Protein AF-A0A945IBJ9-F1 (afdb_monomer)

Nearest PDB structures (foldseek):
  6yju-assembly1_AAA  TM=5.532E-01  e=2.044E+00  Homo sapiens
  6yjq-assembly1_AAA  TM=5.505E-01  e=3.116E+00  Homo sapiens
  6yju-assembly2_BBB  TM=5.502E-01  e=3.116E+00  Homo sapiens
  6yjt-assembly1_AAA  TM=5.518E-01  e=3.116E+00  Homo sapiens
  6yjt-assembly2_BBB  TM=5.541E-01  e=3.514E+00  Homo sapiens

Secondary structure (DSSP, 8-state):
-EEEEEETTEEEEEEEEEESS-SS-EEEE-TTS-EEEEEETTS-HHHHHHHHHHTHHHHHHHHHHHHHHHHHTTS---HHHHHHHHHHHHHHHHHHHHHHHHHH----S-EEEE--SS-SEEE-TT--EEEEGGGGGS-HHHHHHHHHHHHHTTT-SS--HHHHHHHHHH-TTHHHHHHHHTTSTT-S--

pLDDT: mean 85.2, std 13.72, range [40.72, 98.38]

Foldseek 3Di:
DWDWDAAPNDIEIEAEDEDCPDPDWDWDQALQRHIYIYDYPPDDVVVSVVVCVVCVVVSSVVSVVSVVVLVVVLDQDDPVVCVVQQVVLVVLLVVLCVVCCVVVVFDADEEGEDQDQADQWAADPNRYIYGYSCCSNHDPVLSSLNSQLSRLCSVPVDPDPVSVVSSCVVPVPSVVSQVVVVVRPRYPGD

Radius of gyration: 18.76 Å; Cα contacts (8 Å, |Δi|>4): 261; chains: 1; bounding box: 52×37×43 Å

Sequence (190 aa):
MTITINVAGQTISCVFRKSKRAKRVSVRVYPDTSVIITVPQRIPYFFAQDFFYTNIQWIEKKVQEYTTSRISLNSSGTKEEYLQYKEVVRNIILEKIARYNVFYCFSYNRLSIRNQKTRWGSCSSDKNLNFNYQLYFLPERMIDYVVVHELCHLAELNHSPRFWQLVGQTIPTYKNIEKEMRHISVARTV

Structure (mmCIF, N/CA/C/O backbone):
data_AF-A0A945IBJ9-F1
#
_entry.id   AF-A0A945IBJ9-F1
#
loop_
_atom_site.group_PDB
_atom_site.id
_atom_site.type_symbol
_atom_site.label_atom_id
_atom_site.label_alt_id
_atom_site.label_comp_id
_atom_site.label_asym_id
_atom_site.label_entity_id
_atom_site.label_seq_id
_atom_site.pdbx_PDB_ins_code
_atom_site.Cartn_x
_atom_site.Cartn_y
_atom_site.Cartn_z
_atom_site.occupancy
_atom_site.B_iso_or_equiv
_atom_site.auth_seq_id
_atom_site.auth_comp_id
_atom_site.auth_asym_id
_atom_site.auth_atom_id
_atom_site.pdbx_PDB_model_num
ATOM 1 N N . MET A 1 1 ? -23.705 -11.394 5.401 1.00 81.25 1 MET A N 1
ATOM 2 C CA . MET A 1 1 ? -24.679 -10.284 5.426 1.00 81.25 1 MET A CA 1
ATOM 3 C C . MET A 1 1 ? -23.903 -8.990 5.292 1.00 81.25 1 MET A C 1
ATOM 5 O O . MET A 1 1 ? -22.838 -8.900 5.892 1.00 81.25 1 MET A O 1
ATOM 9 N N . THR A 1 2 ? -24.403 -8.033 4.518 1.00 85.38 2 THR A N 1
ATOM 10 C CA . THR A 1 2 ? -23.7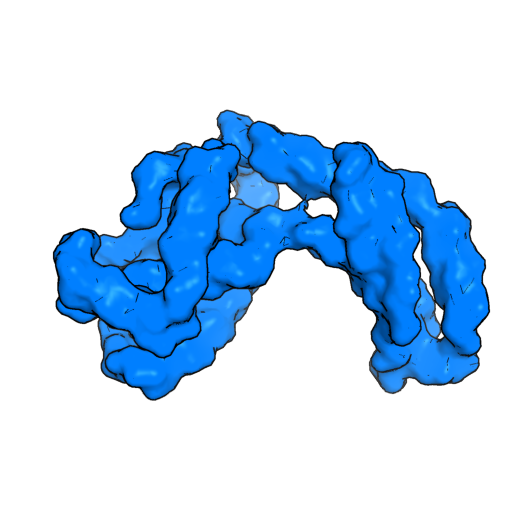48 -6.737 4.304 1.00 85.38 2 THR A CA 1
ATOM 11 C C . THR A 1 2 ? -24.785 -5.638 4.483 1.00 85.38 2 THR A C 1
ATOM 13 O O . THR A 1 2 ? -25.916 -5.803 4.037 1.00 85.38 2 THR A O 1
ATOM 16 N N . ILE A 1 3 ? -24.410 -4.556 5.157 1.00 84.81 3 ILE A N 1
ATOM 17 C CA . ILE A 1 3 ? -25.214 -3.340 5.321 1.00 84.81 3 ILE A CA 1
ATOM 18 C C . ILE A 1 3 ? -24.406 -2.187 4.744 1.00 84.81 3 ILE A C 1
ATOM 20 O O . ILE A 1 3 ? -23.189 -2.172 4.890 1.00 84.81 3 ILE A O 1
ATOM 24 N N . THR A 1 4 ? -25.052 -1.229 4.096 1.00 84.81 4 THR A N 1
ATOM 25 C CA . THR A 1 4 ? -24.394 -0.008 3.626 1.00 84.81 4 THR A CA 1
ATOM 26 C C . THR A 1 4 ? -24.816 1.178 4.474 1.00 84.81 4 THR A C 1
ATOM 28 O O . THR A 1 4 ? -26.005 1.342 4.742 1.00 84.81 4 THR A O 1
ATOM 31 N N . ILE A 1 5 ? -23.856 2.015 4.859 1.00 84.44 5 ILE A N 1
ATOM 32 C CA . ILE A 1 5 ? -24.104 3.292 5.539 1.00 84.44 5 ILE A CA 1
ATOM 33 C C . ILE A 1 5 ? -23.526 4.440 4.716 1.00 84.44 5 ILE A C 1
ATOM 35 O O . ILE A 1 5 ? -22.537 4.257 4.005 1.00 84.44 5 ILE A O 1
ATOM 39 N N . ASN A 1 6 ? -24.147 5.615 4.797 1.00 81.00 6 ASN A N 1
ATOM 40 C CA . ASN A 1 6 ? -23.629 6.826 4.171 1.00 81.00 6 ASN A CA 1
ATOM 41 C C . ASN A 1 6 ? -22.937 7.669 5.239 1.00 81.00 6 ASN A C 1
ATOM 43 O O . ASN A 1 6 ? -23.585 8.113 6.181 1.00 81.00 6 ASN A O 1
ATOM 47 N N . VAL A 1 7 ? -21.632 7.876 5.087 1.00 77.62 7 VAL A N 1
ATOM 48 C CA . VAL A 1 7 ? -20.844 8.711 5.996 1.00 77.62 7 VAL A CA 1
ATOM 49 C C . VAL A 1 7 ? -20.101 9.742 5.163 1.00 77.62 7 VAL A C 1
ATOM 51 O O . VAL A 1 7 ? -19.341 9.382 4.266 1.00 77.62 7 VAL A O 1
ATOM 54 N N . ALA A 1 8 ? -20.333 11.027 5.444 1.00 66.06 8 ALA A N 1
ATOM 55 C CA . ALA A 1 8 ? -19.703 12.150 4.741 1.00 66.06 8 ALA A CA 1
ATOM 56 C C . ALA A 1 8 ? -19.839 12.097 3.198 1.00 66.06 8 ALA A C 1
ATOM 58 O O . ALA A 1 8 ? -18.930 12.497 2.475 1.00 66.06 8 ALA A O 1
ATOM 59 N N . GLY A 1 9 ? -20.964 11.584 2.683 1.00 66.50 9 GLY A N 1
ATOM 60 C CA . GLY A 1 9 ? -21.218 11.462 1.243 1.00 66.50 9 GLY A CA 1
ATOM 61 C C . GLY A 1 9 ? -20.588 10.228 0.586 1.00 66.50 9 GLY A C 1
ATOM 62 O O . GLY A 1 9 ? -20.783 10.013 -0.609 1.00 66.50 9 GLY A O 1
ATOM 63 N N . GLN A 1 10 ? -19.873 9.391 1.345 1.00 69.31 10 GLN A N 1
ATOM 64 C CA . GLN A 1 10 ? -19.327 8.120 0.879 1.00 69.31 10 GLN A CA 1
ATOM 65 C C . GLN A 1 10 ? -20.206 6.954 1.346 1.00 69.31 10 GLN A C 1
ATOM 67 O O . GLN A 1 10 ? -20.532 6.824 2.526 1.00 69.31 10 GLN A O 1
ATOM 72 N N . THR A 1 11 ? -20.565 6.067 0.415 1.00 77.31 11 THR A N 1
ATOM 73 C CA . THR A 1 11 ? -21.268 4.821 0.751 1.00 77.31 11 THR A CA 1
ATOM 74 C C . THR A 1 11 ? -20.257 3.779 1.210 1.00 77.31 11 THR A C 1
ATOM 76 O O . THR A 1 11 ? -19.391 3.361 0.441 1.00 77.31 11 THR A O 1
ATOM 79 N N . ILE A 1 12 ? -20.366 3.353 2.463 1.00 80.81 12 ILE A N 1
ATOM 80 C CA . ILE A 1 12 ? -19.468 2.383 3.082 1.00 80.81 12 ILE A CA 1
ATOM 81 C C . ILE A 1 12 ? -20.186 1.064 3.282 1.00 80.81 12 ILE A C 1
ATOM 83 O O . ILE A 1 12 ? -21.284 1.002 3.830 1.00 80.81 12 ILE A O 1
ATOM 87 N N . SER A 1 13 ? -19.525 -0.004 2.843 1.00 80.06 13 SER A N 1
ATOM 88 C CA . SER A 1 13 ? -20.008 -1.370 3.000 1.00 80.06 13 SER A CA 1
ATOM 89 C C . SER A 1 13 ? -19.533 -1.957 4.330 1.00 80.06 13 SER A C 1
ATOM 91 O O . SER A 1 13 ? -18.337 -2.114 4.573 1.00 80.06 13 SER A O 1
ATOM 93 N N . CYS A 1 14 ? -20.487 -2.312 5.181 1.00 86.19 14 CYS A N 1
ATOM 94 C CA . CYS A 1 14 ? -20.288 -2.971 6.463 1.00 86.19 14 CYS A CA 1
ATOM 95 C C . CYS A 1 14 ? -20.570 -4.472 6.330 1.00 86.19 14 CYS A C 1
ATOM 97 O O . CYS A 1 14 ? -21.712 -4.890 6.126 1.00 86.19 14 CYS A O 1
ATOM 99 N N . VAL A 1 15 ? -19.537 -5.305 6.451 1.00 87.62 15 VAL A N 1
ATOM 100 C CA . VAL A 1 15 ? -19.624 -6.756 6.230 1.00 87.62 15 VAL A CA 1
ATOM 101 C C . VAL A 1 15 ? -19.735 -7.502 7.556 1.00 87.62 15 VAL A C 1
ATOM 103 O O . VAL A 1 15 ? -18.858 -7.419 8.414 1.00 87.62 15 VAL A O 1
ATOM 106 N N . PHE A 1 16 ? -20.781 -8.314 7.702 1.00 90.44 16 PHE A N 1
ATOM 107 C CA . PHE A 1 16 ? -20.997 -9.180 8.858 1.00 90.44 16 PHE A CA 1
ATOM 108 C C . PHE A 1 16 ? -20.501 -10.596 8.567 1.00 90.44 16 PHE A C 1
ATOM 110 O O . PHE A 1 16 ? -21.097 -11.343 7.776 1.00 90.44 16 PHE A O 1
ATOM 117 N N . ARG A 1 17 ? -19.438 -10.998 9.265 1.00 91.06 17 ARG A N 1
ATOM 118 C CA . ARG A 1 17 ? -18.785 -12.300 9.112 1.00 91.06 17 ARG A CA 1
ATOM 119 C C . ARG A 1 17 ? -18.971 -13.165 10.353 1.00 91.06 17 ARG A C 1
ATOM 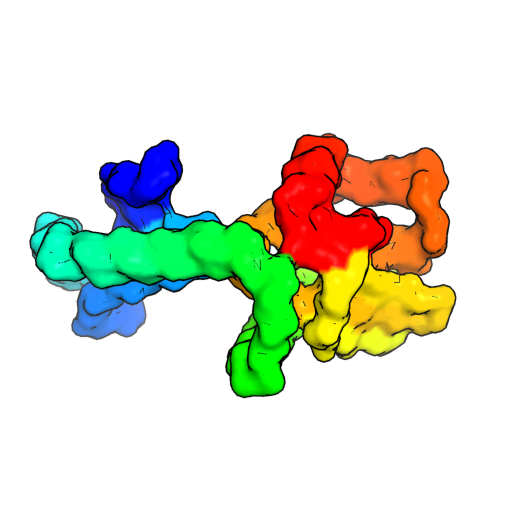121 O O . ARG A 1 17 ? -18.628 -12.764 11.462 1.00 91.06 17 ARG A O 1
ATOM 128 N N . LYS A 1 18 ? -19.428 -14.403 10.156 1.00 89.50 18 LYS A N 1
ATOM 129 C CA . LYS A 1 18 ? -19.488 -15.416 11.217 1.00 89.50 18 LYS A CA 1
ATOM 130 C C . LYS A 1 18 ? -18.100 -15.971 11.535 1.00 89.50 18 LYS A C 1
ATOM 132 O O . LYS A 1 18 ? -17.313 -16.249 10.631 1.00 89.50 18 LYS A O 1
ATOM 137 N N . SER A 1 19 ? -17.814 -16.188 12.815 1.00 88.38 19 SER A N 1
ATOM 138 C CA . SER A 1 19 ? -16.552 -16.768 13.282 1.00 88.38 19 SER A CA 1
ATOM 139 C C . SER A 1 19 ? -16.781 -17.839 14.344 1.00 88.38 19 SER A C 1
ATOM 141 O O . SER A 1 19 ? -17.541 -17.645 15.292 1.00 88.38 19 SER A O 1
ATOM 143 N N . LYS A 1 20 ? -16.081 -18.972 14.196 1.00 85.31 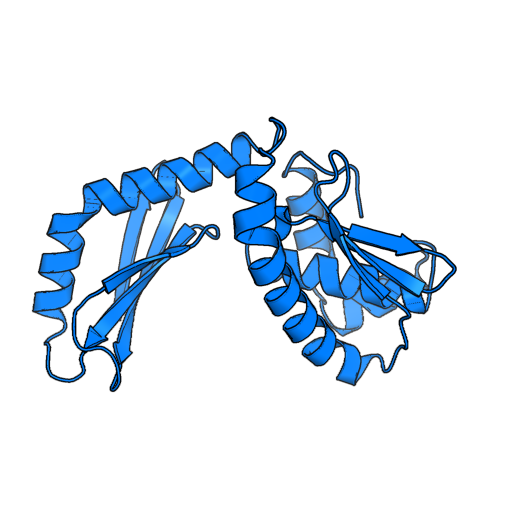20 LYS A N 1
ATOM 144 C CA . LYS A 1 20 ? -16.042 -20.061 15.189 1.00 85.31 20 LYS A CA 1
ATOM 145 C C . LYS A 1 20 ? -15.163 -19.722 16.402 1.00 85.31 20 LYS A C 1
ATOM 147 O O . LYS A 1 20 ? -15.345 -20.303 17.462 1.00 85.31 20 LYS A O 1
ATOM 152 N N . ARG A 1 21 ? -14.216 -18.786 16.248 1.00 84.12 21 ARG A N 1
ATOM 153 C CA . ARG A 1 21 ? -13.259 -18.386 17.300 1.00 84.12 21 ARG A CA 1
ATOM 154 C C . ARG A 1 21 ? -13.727 -17.179 18.115 1.00 84.12 21 ARG A C 1
ATOM 156 O O . ARG A 1 21 ? -13.242 -16.961 19.221 1.00 84.12 21 ARG A O 1
ATOM 163 N N . ALA A 1 22 ? -14.635 -16.369 17.571 1.00 82.88 22 ALA A N 1
ATOM 164 C CA . ALA A 1 22 ? -15.108 -15.169 18.249 1.00 82.88 22 ALA A CA 1
ATOM 165 C C . ALA A 1 22 ? -16.023 -15.534 19.423 1.00 82.88 22 ALA A C 1
ATOM 167 O O . ALA A 1 22 ? -16.998 -16.260 19.251 1.00 82.88 22 ALA A O 1
ATOM 168 N N . LYS A 1 23 ? -15.717 -14.995 20.607 1.00 86.75 23 LYS A N 1
ATOM 169 C CA . LYS A 1 23 ? -16.533 -15.160 21.822 1.00 86.75 23 LYS A CA 1
ATOM 170 C C . LYS A 1 23 ? -17.506 -13.998 22.066 1.00 86.75 23 LYS A C 1
ATOM 172 O O . LYS A 1 23 ? -18.388 -14.117 22.900 1.00 86.75 23 LYS A O 1
ATOM 177 N N . ARG A 1 24 ? -17.338 -12.883 21.350 1.00 88.50 24 ARG A N 1
ATOM 178 C CA . ARG A 1 24 ? -18.145 -11.658 21.452 1.00 88.50 24 ARG A CA 1
ATOM 179 C C . ARG A 1 24 ? -18.336 -11.042 20.066 1.00 88.50 24 ARG A C 1
ATOM 181 O O . ARG A 1 24 ? -17.510 -11.302 19.187 1.00 88.50 24 ARG A O 1
ATOM 188 N N . VAL A 1 25 ? -19.390 -10.248 19.880 1.00 86.62 25 VAL A N 1
ATOM 189 C CA . VAL A 1 25 ? -19.534 -9.409 18.680 1.00 86.62 25 VAL A CA 1
ATOM 190 C C . VAL A 1 25 ? -18.481 -8.306 18.746 1.00 86.62 25 VAL A C 1
ATOM 192 O O . VAL A 1 25 ? -18.262 -7.719 19.805 1.00 86.62 25 VAL A O 1
ATOM 195 N N . SER A 1 26 ? -17.780 -8.060 17.644 1.00 82.00 26 SER A N 1
ATOM 196 C CA . SER A 1 26 ? -16.812 -6.968 17.557 1.00 82.00 26 SER A CA 1
ATOM 197 C C . SER A 1 26 ? -16.929 -6.248 16.227 1.00 82.00 26 SER A C 1
ATOM 199 O O . SER A 1 26 ? -17.117 -6.875 15.185 1.00 82.00 26 SER A O 1
ATOM 201 N N . VAL A 1 27 ? -16.797 -4.926 16.273 1.00 86.56 27 VAL A N 1
ATOM 202 C CA . VAL A 1 27 ? -16.743 -4.068 15.090 1.00 86.56 27 VAL A CA 1
ATOM 203 C C . VAL A 1 27 ? -15.299 -3.625 14.903 1.00 86.56 27 VAL A C 1
ATOM 205 O O . VAL A 1 27 ? -14.625 -3.245 1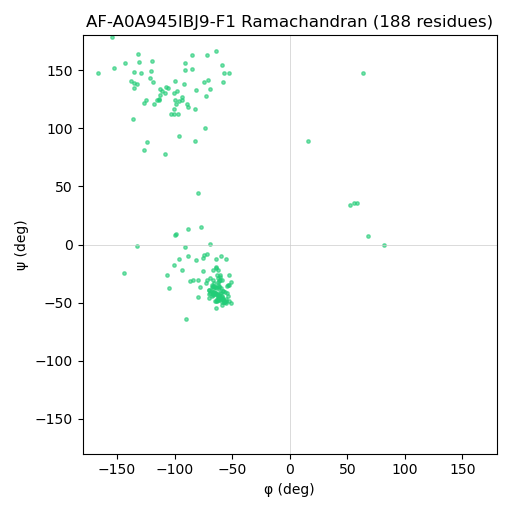5.861 1.00 86.56 27 VAL A O 1
ATOM 208 N N . ARG A 1 28 ? -14.810 -3.697 13.668 1.00 78.75 28 ARG A N 1
ATOM 209 C CA . ARG A 1 28 ? -13.524 -3.137 13.258 1.00 78.75 28 ARG A CA 1
ATOM 210 C C . ARG A 1 28 ? -13.758 -2.206 12.087 1.00 78.75 28 ARG A C 1
ATOM 212 O O . ARG A 1 28 ? -14.320 -2.630 11.082 1.00 78.75 28 ARG A O 1
ATOM 219 N N . VAL A 1 29 ? -13.320 -0.966 12.239 1.00 78.50 29 VAL A N 1
ATOM 220 C CA . VAL A 1 29 ? -13.236 0.002 11.149 1.00 78.50 29 VAL A CA 1
ATOM 221 C C . VAL A 1 29 ? -11.791 -0.001 10.684 1.00 78.50 29 VAL A C 1
ATOM 223 O O . VAL A 1 29 ? -10.884 0.218 11.489 1.00 78.50 29 VAL A O 1
ATOM 226 N N . TYR A 1 30 ? -11.580 -0.319 9.418 1.00 66.81 30 TYR A N 1
ATOM 227 C CA . TYR A 1 30 ? -10.267 -0.306 8.802 1.00 66.81 30 TYR A CA 1
ATOM 228 C C . TYR A 1 30 ? -9.985 1.071 8.183 1.00 66.81 30 TYR A C 1
ATOM 230 O O . TYR A 1 30 ? -10.915 1.801 7.828 1.00 66.81 30 TYR A O 1
ATOM 238 N N . PRO A 1 31 ? -8.704 1.437 8.019 1.00 60.06 31 PRO A N 1
ATOM 239 C CA . PRO A 1 31 ? -8.314 2.696 7.383 1.00 60.06 31 PRO A CA 1
ATOM 240 C C . PRO A 1 31 ? -8.751 2.829 5.922 1.00 60.06 31 PRO A C 1
ATOM 242 O O . PRO A 1 31 ? -8.885 3.936 5.392 1.00 60.06 31 PRO A O 1
ATOM 245 N N . ASP A 1 32 ? -9.007 1.700 5.257 1.00 60.28 32 ASP A N 1
ATOM 246 C CA . ASP A 1 32 ? -9.587 1.666 3.920 1.00 60.28 32 ASP A CA 1
ATOM 247 C C . ASP A 1 32 ? 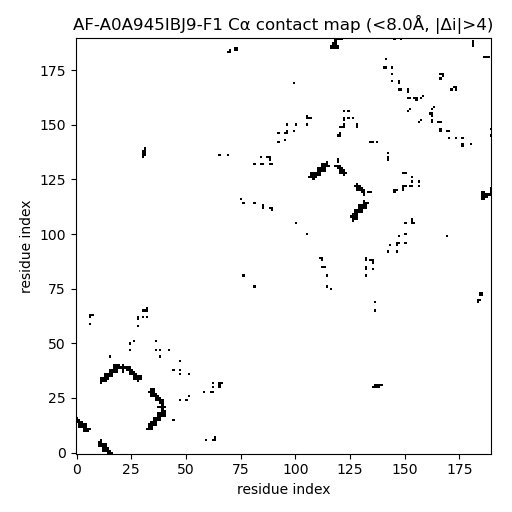-11.073 2.118 3.898 1.00 60.28 32 ASP A C 1
ATOM 249 O O . ASP A 1 32 ? -11.647 2.207 2.817 1.00 60.28 32 ASP A O 1
ATOM 253 N N . THR A 1 33 ? -11.616 2.484 5.071 1.00 70.00 33 THR A N 1
ATOM 254 C CA . THR A 1 33 ? -13.015 2.782 5.422 1.00 70.00 33 THR A CA 1
ATOM 255 C C . THR A 1 33 ? -13.948 1.578 5.382 1.00 70.00 33 THR A C 1
ATOM 257 O O . THR A 1 33 ? -15.147 1.724 5.615 1.00 70.00 33 THR A O 1
ATOM 260 N N . SER A 1 34 ? -13.416 0.366 5.191 1.00 76.19 34 SER A N 1
ATOM 261 C CA . SER A 1 34 ? -14.204 -0.854 5.321 1.00 76.19 34 SER A CA 1
ATOM 262 C C . SER A 1 34 ? -14.548 -1.125 6.786 1.00 76.19 34 SER A C 1
ATOM 264 O O . SER A 1 34 ? -13.754 -0.907 7.706 1.00 76.19 34 SER A O 1
ATOM 266 N N . VAL A 1 35 ? -15.763 -1.613 7.022 1.00 84.50 35 VAL A N 1
ATOM 267 C CA . VAL A 1 35 ? -16.236 -1.949 8.366 1.00 84.50 35 VAL A CA 1
ATOM 268 C C . VAL A 1 35 ? -16.543 -3.436 8.405 1.00 84.50 35 VAL A C 1
ATOM 270 O O . VAL A 1 35 ? -17.379 -3.927 7.651 1.00 84.50 35 VAL A O 1
ATOM 273 N N . ILE A 1 36 ? -15.878 -4.171 9.294 1.00 86.12 36 ILE A N 1
ATOM 274 C CA . ILE A 1 36 ? -16.111 -5.603 9.486 1.00 86.12 36 ILE A CA 1
ATOM 275 C C . ILE A 1 36 ? -16.695 -5.845 10.870 1.00 86.12 36 ILE A C 1
ATOM 277 O O . ILE A 1 36 ? -16.085 -5.523 11.891 1.00 86.12 36 ILE A O 1
ATOM 281 N N . ILE A 1 37 ? -17.854 -6.496 10.897 1.00 90.25 37 ILE A N 1
ATOM 282 C CA . ILE A 1 37 ? -18.513 -6.959 12.110 1.00 90.25 37 ILE A CA 1
ATOM 283 C C . ILE A 1 37 ? -18.288 -8.463 12.227 1.00 90.25 37 ILE A C 1
ATOM 285 O O . ILE A 1 37 ? -18.784 -9.259 11.426 1.00 90.25 37 ILE A O 1
ATOM 289 N N . THR A 1 38 ? -17.515 -8.872 13.230 1.00 90.56 38 THR A N 1
ATOM 290 C CA . THR A 1 38 ? -17.285 -10.287 13.527 1.00 90.56 38 THR A CA 1
ATOM 291 C C . THR A 1 38 ? -18.354 -10.785 14.489 1.00 90.56 38 THR A C 1
ATOM 293 O O . THR A 1 38 ? -18.470 -10.293 15.608 1.00 90.56 38 THR A O 1
ATOM 296 N N . VAL A 1 39 ? -19.110 -11.796 14.066 1.00 92.00 39 VAL A N 1
ATOM 297 C CA . VAL A 1 39 ? -20.250 -12.354 14.802 1.00 92.00 39 VAL A CA 1
ATOM 298 C C . VAL A 1 39 ? -19.934 -13.794 15.232 1.00 92.00 39 VAL A C 1
ATOM 300 O O . VAL A 1 39 ? -19.595 -14.619 14.378 1.00 92.00 39 VAL A O 1
ATOM 303 N N . PRO A 1 40 ? -20.035 -14.154 16.525 1.00 92.50 40 PRO A N 1
ATOM 304 C CA . PRO A 1 40 ? -19.926 -15.546 16.964 1.00 92.50 40 PRO A CA 1
ATOM 305 C C . PRO A 1 40 ? -20.951 -16.451 16.270 1.00 92.50 40 PRO A C 1
ATOM 307 O O . PRO A 1 40 ? -22.073 -16.029 15.984 1.00 92.50 40 PRO A O 1
ATOM 310 N N . GLN A 1 41 ? -20.605 -17.720 16.028 1.00 90.88 41 GLN A N 1
ATOM 311 C CA . GLN A 1 41 ? -21.526 -18.647 15.353 1.00 90.88 41 GLN A CA 1
ATOM 312 C C . GLN A 1 41 ? -22.896 -18.749 16.034 1.00 90.88 41 GLN A C 1
ATOM 314 O O . GLN A 1 41 ? -23.911 -18.685 15.342 1.00 90.88 41 GLN A O 1
ATOM 319 N N . ARG A 1 42 ? -22.908 -18.799 17.371 1.00 89.44 42 ARG A N 1
ATOM 320 C CA . ARG A 1 42 ? -24.112 -18.949 18.202 1.00 89.44 42 ARG A CA 1
ATOM 321 C C . ARG A 1 42 ? -24.976 -17.686 18.317 1.00 89.44 42 ARG A C 1
ATOM 323 O O . ARG A 1 42 ? -26.089 -17.779 18.809 1.00 89.44 42 ARG A O 1
ATOM 330 N N . ILE A 1 43 ? -24.480 -16.522 17.888 1.00 87.94 43 ILE A N 1
ATOM 331 C CA . ILE A 1 43 ? -25.206 -15.248 18.010 1.00 87.94 43 ILE A CA 1
ATOM 332 C C . ILE A 1 43 ? -25.942 -14.941 16.703 1.00 87.94 43 ILE A C 1
ATOM 334 O O . ILE A 1 43 ? -25.278 -14.879 15.666 1.00 87.94 43 ILE A O 1
ATOM 338 N N . PRO A 1 44 ? -27.270 -14.741 16.700 1.00 90.38 44 PRO A N 1
ATOM 339 C CA . PRO A 1 44 ? -28.029 -14.383 15.501 1.00 90.38 44 PRO A CA 1
ATOM 340 C C . PRO A 1 44 ? -27.554 -13.074 14.852 1.00 90.38 44 PRO A C 1
ATOM 342 O O . PRO A 1 44 ? -27.004 -12.202 15.521 1.00 90.38 44 PRO A O 1
ATOM 345 N N . TYR A 1 45 ? -27.787 -12.915 13.544 1.00 86.88 45 TYR A N 1
ATOM 346 C CA . TYR A 1 45 ? -27.405 -11.683 12.843 1.00 86.88 45 TYR A CA 1
ATOM 347 C C . TYR A 1 45 ? -28.167 -10.454 13.350 1.00 86.88 45 TYR A C 1
ATOM 349 O O . TYR A 1 45 ? -27.531 -9.418 13.494 1.00 86.88 45 TYR A O 1
ATOM 357 N N . PHE A 1 46 ? -29.454 -10.572 13.703 1.00 85.19 46 PHE A N 1
ATOM 358 C CA . PHE A 1 46 ? -30.238 -9.434 14.210 1.00 85.19 46 PHE A CA 1
ATOM 359 C C . PHE A 1 46 ? -29.604 -8.811 15.464 1.00 85.19 46 PHE A C 1
ATOM 361 O O . PHE A 1 46 ? -29.477 -7.599 15.556 1.00 85.19 46 PHE A O 1
ATOM 368 N N . PHE A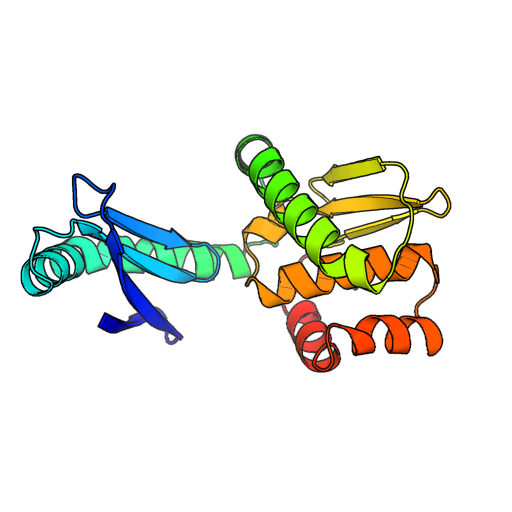 1 47 ? -29.083 -9.633 16.381 1.00 86.75 47 PHE A N 1
ATOM 369 C CA . PHE A 1 47 ? -28.404 -9.137 17.579 1.00 86.75 47 PHE A CA 1
ATOM 370 C C . PHE A 1 47 ? -27.119 -8.373 17.228 1.00 86.75 47 PHE A C 1
ATOM 372 O O . PHE A 1 47 ? -26.774 -7.370 17.848 1.00 86.75 47 PHE A O 1
ATOM 379 N N . ALA A 1 48 ? -26.396 -8.833 16.202 1.00 86.00 48 ALA A N 1
ATOM 380 C CA . ALA A 1 48 ? -25.239 -8.107 15.693 1.00 86.00 48 ALA A CA 1
ATOM 381 C C . ALA A 1 48 ? -25.634 -6.803 14.978 1.00 86.00 48 ALA A C 1
ATOM 383 O O . ALA A 1 48 ? -24.839 -5.866 14.986 1.00 86.00 48 ALA A O 1
ATOM 384 N N . GLN A 1 49 ? -26.825 -6.734 14.374 1.00 87.12 49 GLN A N 1
ATOM 385 C CA . GLN A 1 49 ? -27.362 -5.505 13.785 1.00 87.12 49 GLN A CA 1
ATOM 386 C C . GLN A 1 49 ? -27.733 -4.488 14.861 1.00 87.12 49 GLN A C 1
ATOM 388 O O . GLN A 1 49 ? -27.312 -3.345 14.745 1.00 87.12 49 GLN A O 1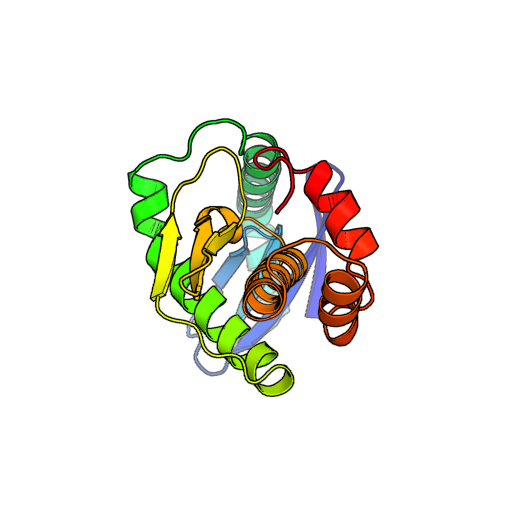
ATOM 393 N N . ASP A 1 50 ? -28.426 -4.898 15.924 1.00 86.75 50 ASP A N 1
ATOM 394 C CA . ASP A 1 50 ? -28.707 -4.021 17.069 1.00 86.75 50 ASP A CA 1
ATOM 395 C C . ASP A 1 50 ? -27.407 -3.458 17.641 1.00 86.75 50 ASP A C 1
ATOM 397 O O . ASP A 1 50 ? -27.249 -2.245 17.754 1.00 86.75 50 ASP A O 1
ATOM 401 N N . PHE A 1 51 ? -26.418 -4.329 17.879 1.00 87.56 51 PHE A N 1
ATOM 402 C CA . PHE A 1 51 ? -25.090 -3.901 18.316 1.00 87.56 51 PHE A CA 1
ATOM 403 C C . PHE A 1 51 ? -24.447 -2.902 17.342 1.00 87.56 51 PHE A C 1
ATOM 405 O O . PHE A 1 51 ? -23.824 -1.932 17.772 1.00 87.56 51 PHE A O 1
ATOM 412 N N . PHE A 1 52 ? -24.583 -3.122 16.032 1.00 87.62 52 PHE A N 1
ATOM 413 C CA . PHE A 1 52 ? -24.081 -2.208 15.008 1.00 87.62 52 PHE A CA 1
ATOM 414 C C . PHE A 1 52 ? -24.771 -0.840 15.081 1.00 87.62 52 PHE A C 1
ATOM 416 O O . PHE A 1 52 ? -24.075 0.171 15.141 1.00 87.62 52 PHE A O 1
ATOM 423 N N . TYR A 1 53 ? -26.105 -0.796 15.147 1.00 86.00 53 TYR A N 1
ATOM 424 C CA . TYR A 1 53 ? -26.865 0.453 15.218 1.00 86.00 53 TYR A CA 1
ATOM 425 C C . TYR A 1 53 ? -26.623 1.212 16.525 1.00 86.00 53 TYR A C 1
ATOM 427 O O . TYR A 1 53 ? -26.476 2.430 16.493 1.00 86.00 53 TYR A O 1
ATOM 435 N N . THR A 1 54 ? -26.466 0.522 17.660 1.00 85.50 54 THR A N 1
ATOM 436 C CA . THR A 1 54 ? -26.072 1.165 18.927 1.00 85.50 54 THR A CA 1
ATOM 437 C C . THR A 1 54 ? -24.701 1.840 18.831 1.00 85.50 54 THR A C 1
ATOM 439 O O . THR A 1 54 ? -24.465 2.860 19.470 1.00 85.50 54 THR A O 1
ATOM 442 N N . ASN A 1 55 ? -23.790 1.299 18.017 1.00 84.94 55 ASN A N 1
ATOM 443 C CA . ASN A 1 55 ? -22.434 1.825 17.853 1.00 84.94 55 ASN A CA 1
ATOM 444 C C . ASN A 1 55 ? -22.260 2.694 16.593 1.00 84.94 55 ASN A C 1
ATOM 446 O O . ASN A 1 55 ? -21.129 3.071 16.281 1.00 84.94 55 ASN A O 1
ATOM 450 N N . ILE A 1 56 ? -23.335 3.030 15.867 1.00 84.75 56 ILE A N 1
ATOM 451 C CA . ILE A 1 56 ? -23.236 3.665 14.543 1.00 84.75 56 ILE A CA 1
ATOM 452 C C . ILE A 1 56 ? -22.498 5.006 14.590 1.00 84.75 56 ILE A C 1
ATOM 454 O O . ILE A 1 56 ? -21.587 5.220 13.799 1.00 84.75 56 ILE A O 1
ATOM 458 N N . GLN A 1 57 ? -22.768 5.837 15.600 1.00 82.94 57 GLN A N 1
ATOM 459 C CA . GLN A 1 57 ? -22.101 7.131 15.775 1.00 82.94 57 GLN A CA 1
ATOM 460 C C . GLN A 1 57 ? -20.584 6.989 15.971 1.00 82.94 57 GLN A C 1
ATOM 462 O O . GLN A 1 57 ? -19.802 7.803 15.482 1.00 82.94 57 GLN A O 1
ATOM 467 N N . TRP A 1 58 ? -20.135 5.941 16.672 1.00 85.00 58 TRP A N 1
ATOM 468 C CA . TRP A 1 58 ? -18.706 5.666 16.846 1.00 85.00 58 TRP A CA 1
ATOM 469 C C . TRP A 1 58 ? -18.057 5.204 15.534 1.00 85.00 58 TRP A C 1
ATOM 471 O O . TRP A 1 58 ? -16.940 5.624 15.223 1.00 85.00 58 TRP A O 1
ATOM 481 N N . ILE A 1 59 ? -18.763 4.379 14.752 1.00 82.88 59 ILE A N 1
ATOM 482 C CA . ILE A 1 59 ? -18.313 3.910 13.433 1.00 82.88 59 ILE A CA 1
ATOM 483 C C . ILE A 1 59 ? -18.188 5.094 12.477 1.00 82.88 59 ILE A C 1
ATOM 485 O O . ILE A 1 59 ? -17.141 5.259 11.857 1.00 82.88 59 ILE A O 1
ATOM 489 N N . GLU A 1 60 ? -19.214 5.940 12.404 1.00 83.31 60 GLU A N 1
ATOM 490 C CA . GLU A 1 60 ? -19.230 7.158 11.594 1.00 83.31 60 GLU A CA 1
ATOM 491 C C . GLU A 1 60 ? -18.084 8.089 11.975 1.00 83.31 60 GLU A C 1
ATOM 493 O O . GLU A 1 60 ? -17.322 8.503 11.105 1.00 83.31 60 GLU A O 1
ATOM 498 N N . LYS A 1 61 ? -17.881 8.337 13.275 1.00 79.75 61 LYS A N 1
ATOM 499 C CA . LYS A 1 61 ? -16.767 9.156 13.762 1.00 79.75 61 LYS A CA 1
ATOM 500 C C . LYS A 1 61 ? -15.413 8.581 13.347 1.00 79.75 61 LYS A C 1
ATOM 502 O O . LYS A 1 61 ? -14.560 9.334 12.890 1.00 79.75 61 LYS A O 1
ATOM 507 N N . LYS A 1 62 ? -15.209 7.264 13.462 1.00 74.81 62 LYS A N 1
ATOM 508 C CA . LYS A 1 62 ? -13.954 6.604 13.059 1.00 74.81 62 LYS A CA 1
ATOM 509 C C . LYS A 1 62 ? -13.737 6.620 11.551 1.00 74.81 62 LYS A C 1
ATOM 511 O O . LYS A 1 62 ? -12.625 6.844 11.088 1.00 74.81 62 LYS A O 1
ATOM 516 N N . VAL A 1 63 ? -14.793 6.407 10.780 1.00 78.62 63 VAL A N 1
ATOM 517 C CA . VAL A 1 63 ? -14.773 6.529 9.322 1.00 78.62 63 VAL A CA 1
ATOM 518 C C . VAL A 1 63 ? -14.432 7.955 8.906 1.00 78.62 63 VAL A C 1
ATOM 520 O O . VAL A 1 63 ? -13.600 8.152 8.023 1.00 78.62 63 VAL A O 1
ATOM 523 N N . GLN A 1 64 ? -15.056 8.947 9.535 1.00 75.19 64 GLN A N 1
ATOM 524 C CA . GLN A 1 64 ? -14.824 10.355 9.253 1.00 75.19 64 GLN A CA 1
ATOM 525 C C . GLN A 1 64 ? -13.417 10.770 9.679 1.00 75.19 64 GLN A C 1
ATOM 527 O O . GLN A 1 64 ? -12.772 11.515 8.952 1.00 75.19 64 GLN A O 1
ATOM 532 N N . GLU A 1 65 ? -12.907 10.235 10.790 1.00 71.06 65 GLU A N 1
ATOM 533 C CA . GLU A 1 65 ? -11.514 10.369 11.220 1.00 71.06 65 GLU A CA 1
ATOM 534 C C . GLU A 1 65 ? -10.571 9.804 10.155 1.00 71.06 65 GLU A C 1
ATOM 536 O O . GLU A 1 65 ? -9.733 10.545 9.671 1.00 71.06 65 GLU A O 1
ATOM 541 N N . TYR A 1 66 ? -10.757 8.570 9.670 1.00 67.88 66 TYR A N 1
ATOM 542 C CA . TYR A 1 66 ? -9.912 8.020 8.599 1.00 67.88 66 TYR A CA 1
ATOM 543 C C . TYR A 1 66 ? -10.054 8.762 7.264 1.00 67.88 66 TYR A C 1
ATOM 545 O O . TYR A 1 66 ? -9.066 8.951 6.560 1.00 67.88 66 TYR A O 1
ATOM 553 N N . THR A 1 67 ? -11.254 9.226 6.920 1.00 65.88 67 THR A N 1
ATOM 554 C CA . THR A 1 67 ? -11.509 10.015 5.703 1.00 65.88 67 THR A CA 1
ATOM 555 C C . THR A 1 67 ? -10.836 11.387 5.790 1.00 65.88 67 THR A C 1
ATOM 557 O O . THR A 1 67 ? -10.160 11.812 4.856 1.00 65.88 67 THR A O 1
ATOM 560 N N . THR A 1 68 ? -10.940 12.053 6.939 1.00 60.78 68 THR A N 1
ATOM 561 C CA . THR A 1 68 ? -10.294 13.346 7.210 1.00 60.78 68 THR A CA 1
ATOM 562 C C . THR A 1 68 ? -8.781 13.182 7.335 1.00 60.78 68 THR A C 1
ATOM 564 O O . THR A 1 68 ? -8.033 13.987 6.792 1.00 60.78 68 THR A O 1
ATOM 567 N N . SER A 1 69 ? -8.298 12.106 7.957 1.00 56.59 69 SER A N 1
ATOM 568 C CA . SER A 1 69 ? -6.877 11.759 8.026 1.00 56.59 69 SER A CA 1
ATOM 569 C C . SER A 1 69 ? -6.303 11.418 6.656 1.00 56.59 69 SER A C 1
ATOM 571 O O . SER A 1 69 ? -5.164 11.779 6.406 1.00 56.59 69 SER A O 1
ATOM 573 N N . ARG A 1 70 ? -7.064 10.822 5.724 1.00 55.97 70 ARG A N 1
ATOM 574 C CA . ARG A 1 70 ? -6.638 10.692 4.316 1.00 55.97 70 ARG A CA 1
ATOM 575 C C . ARG A 1 70 ? -6.423 12.046 3.646 1.00 55.97 70 ARG A C 1
ATOM 577 O O . ARG A 1 70 ? -5.475 12.192 2.884 1.00 55.97 70 ARG A O 1
ATOM 584 N N . ILE A 1 71 ? -7.272 13.028 3.950 1.00 51.50 71 ILE A N 1
ATOM 585 C CA . ILE A 1 71 ? -7.115 14.418 3.488 1.00 51.50 71 ILE A CA 1
ATOM 586 C C . ILE A 1 71 ? -5.944 15.107 4.228 1.00 51.50 71 ILE A C 1
ATOM 588 O O . ILE A 1 71 ? -5.244 15.945 3.660 1.00 51.50 71 ILE A O 1
ATOM 592 N N . SER A 1 72 ? -5.680 14.711 5.477 1.00 42.78 72 SER A N 1
ATOM 593 C CA . SER A 1 72 ? -4.657 15.274 6.369 1.00 42.78 72 SER A CA 1
ATOM 594 C C . SER A 1 72 ? -3.337 14.485 6.436 1.00 42.78 72 SER A C 1
ATOM 596 O O . SER A 1 72 ? -2.467 14.849 7.229 1.00 42.78 72 SER A O 1
ATOM 598 N N . LEU A 1 73 ? -3.109 13.480 5.576 1.00 50.78 73 LEU A N 1
ATOM 599 C CA . LEU A 1 73 ? -1.787 12.847 5.380 1.00 50.78 73 LEU A CA 1
ATOM 600 C C . LEU A 1 73 ? -0.700 13.885 5.006 1.00 50.78 73 LEU A C 1
ATOM 602 O O . LEU A 1 73 ? 0.492 13.614 5.131 1.00 50.78 73 LEU A O 1
ATOM 606 N N . ASN A 1 74 ? -1.125 15.106 4.663 1.00 47.28 74 ASN A N 1
ATOM 607 C CA . ASN A 1 74 ? -0.339 16.331 4.524 1.00 47.28 74 ASN A CA 1
ATOM 608 C C . ASN A 1 74 ? 0.404 16.805 5.798 1.00 47.28 74 ASN A C 1
ATOM 610 O O . ASN A 1 74 ? 1.251 17.693 5.696 1.00 47.28 74 ASN A O 1
ATOM 614 N N . SER A 1 75 ? 0.161 16.224 6.979 1.00 45.97 75 SER A N 1
ATOM 615 C CA . SER A 1 75 ? 0.740 16.701 8.245 1.00 45.97 75 SER A CA 1
ATOM 616 C C . SER A 1 75 ? 1.505 15.592 8.967 1.00 45.97 75 SER A C 1
ATOM 618 O O . SER A 1 75 ? 0.936 14.872 9.774 1.00 45.97 75 SER A O 1
ATOM 620 N N . SER A 1 76 ? 2.796 15.455 8.636 1.00 52.94 76 SER A N 1
ATOM 621 C CA . SER A 1 76 ? 3.862 14.747 9.379 1.00 52.94 76 SER A CA 1
ATOM 622 C C . SER A 1 76 ? 3.374 13.778 10.466 1.00 52.94 76 SER A C 1
ATOM 624 O O . SER A 1 76 ? 3.239 14.165 11.624 1.00 52.94 76 SER A O 1
ATOM 626 N N . GLY A 1 77 ? 3.141 12.516 10.100 1.00 60.19 77 GLY A N 1
ATOM 627 C CA . GLY A 1 77 ? 2.725 11.508 11.071 1.00 60.19 77 GLY A CA 1
ATOM 628 C C . GLY A 1 77 ? 3.739 11.351 12.205 1.00 60.19 77 GLY A C 1
ATOM 629 O O . GLY A 1 77 ? 4.957 11.440 11.984 1.00 60.19 77 GLY A O 1
ATOM 630 N N . THR A 1 78 ? 3.232 11.185 13.425 1.00 72.56 78 THR A N 1
ATOM 631 C CA . THR A 1 78 ? 4.047 11.267 14.642 1.00 72.56 78 THR A CA 1
ATOM 632 C C . THR A 1 78 ? 4.972 10.056 14.778 1.00 72.56 78 THR A C 1
ATOM 634 O O . THR A 1 78 ? 4.807 9.016 14.129 1.00 72.56 78 THR A O 1
ATOM 637 N N . LYS A 1 79 ? 5.995 10.175 15.632 1.00 79.06 79 LYS A N 1
ATOM 638 C CA . LYS A 1 79 ? 6.914 9.061 15.909 1.00 79.06 79 LYS A CA 1
ATOM 639 C C . LYS A 1 79 ? 6.159 7.876 16.520 1.00 79.06 79 LYS A C 1
ATOM 641 O O . LYS A 1 79 ? 6.480 6.730 16.212 1.00 79.06 79 LYS A O 1
ATOM 646 N N . GLU A 1 80 ? 5.156 8.157 17.341 1.00 78.94 80 GLU A N 1
ATOM 647 C CA . GLU A 1 80 ? 4.296 7.183 18.005 1.00 78.94 80 GLU A CA 1
ATOM 648 C C . GLU A 1 80 ? 3.469 6.390 16.986 1.00 78.94 80 GLU A C 1
ATOM 650 O O . GLU A 1 80 ? 3.491 5.160 17.014 1.00 78.94 80 GLU A O 1
ATOM 655 N N . GLU A 1 81 ? 2.820 7.066 16.031 1.00 81.12 81 GLU A N 1
ATOM 656 C CA . GLU A 1 81 ? 2.066 6.406 14.957 1.00 81.12 81 GLU A CA 1
ATOM 657 C C . GLU A 1 81 ? 2.970 5.527 14.094 1.00 81.12 81 GLU A C 1
ATOM 659 O O . GLU A 1 81 ? 2.640 4.376 13.796 1.00 81.12 81 GLU A O 1
ATOM 664 N N . TYR A 1 82 ? 4.141 6.043 13.715 1.00 85.69 82 TYR A N 1
ATOM 665 C CA . TYR A 1 82 ? 5.113 5.255 12.970 1.00 85.69 82 TYR A CA 1
ATOM 666 C C . TYR A 1 82 ? 5.486 3.979 13.735 1.00 85.69 82 TYR A C 1
ATOM 668 O O . TYR A 1 82 ? 5.418 2.893 13.163 1.00 85.69 82 TYR A O 1
ATOM 676 N N . LEU A 1 83 ? 5.831 4.072 15.024 1.00 86.25 83 LEU A N 1
ATOM 677 C CA . LEU A 1 83 ? 6.177 2.899 15.836 1.00 86.25 83 LEU A CA 1
ATOM 678 C C . LEU A 1 83 ? 5.008 1.915 15.982 1.00 86.25 83 LEU A C 1
ATOM 680 O O . LEU A 1 83 ? 5.238 0.707 15.966 1.00 86.25 83 LEU A O 1
ATOM 684 N N . GLN A 1 84 ? 3.774 2.413 16.063 1.00 86.56 84 GLN A N 1
ATOM 685 C CA . GLN A 1 84 ? 2.571 1.590 16.173 1.00 86.56 84 GLN A CA 1
ATOM 686 C C . GLN A 1 84 ? 2.303 0.763 14.907 1.00 86.56 84 GLN A C 1
ATOM 688 O O . GLN A 1 84 ? 1.961 -0.417 15.000 1.00 86.56 84 GLN A O 1
ATOM 693 N N . TYR A 1 85 ? 2.448 1.361 13.722 1.00 88.50 85 TYR A N 1
ATOM 694 C CA . TYR A 1 85 ? 2.025 0.727 12.466 1.00 88.50 85 TYR A CA 1
ATOM 695 C C . TYR A 1 85 ? 3.167 0.103 11.660 1.00 88.50 85 TYR A C 1
ATOM 697 O O . TYR A 1 85 ? 2.908 -0.746 10.807 1.00 88.50 85 TYR A O 1
ATOM 705 N 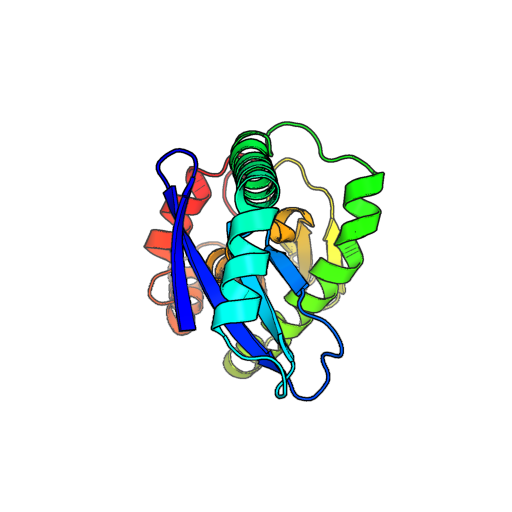N . LYS A 1 86 ? 4.430 0.464 11.923 1.00 91.88 86 LYS A N 1
ATOM 706 C CA . LYS A 1 86 ? 5.597 0.006 11.148 1.00 91.88 86 LYS A CA 1
ATOM 707 C C . LYS A 1 86 ? 5.653 -1.512 10.974 1.00 91.88 86 LYS A C 1
ATOM 709 O O . LYS A 1 86 ? 5.837 -1.983 9.853 1.00 91.88 86 LYS A O 1
ATOM 714 N N . GLU A 1 87 ? 5.512 -2.278 12.056 1.00 93.19 87 GLU A N 1
ATOM 715 C CA . GLU A 1 87 ? 5.596 -3.746 11.982 1.00 93.19 87 GLU A CA 1
ATOM 716 C C . GLU A 1 87 ? 4.358 -4.369 11.328 1.00 93.19 87 GLU A C 1
ATOM 718 O O . GLU A 1 87 ? 4.474 -5.341 10.585 1.00 93.19 87 GLU A O 1
ATOM 723 N N . VAL A 1 88 ? 3.179 -3.769 11.520 1.00 91.44 88 VAL A N 1
ATOM 724 C CA . VAL A 1 88 ? 1.946 -4.205 10.848 1.00 91.44 88 VAL A CA 1
ATOM 725 C C . VAL A 1 88 ? 2.084 -4.047 9.334 1.00 91.44 88 VAL A C 1
ATOM 727 O O . VAL A 1 88 ? 1.833 -4.988 8.585 1.00 91.44 88 VAL A O 1
ATOM 730 N N . VAL A 1 89 ? 2.559 -2.885 8.884 1.00 94.62 89 VAL A N 1
ATOM 731 C CA . VAL A 1 89 ? 2.795 -2.599 7.464 1.00 94.62 89 VAL A CA 1
ATOM 732 C C . VAL A 1 89 ? 3.878 -3.500 6.898 1.00 94.62 89 VAL A C 1
ATOM 734 O O . VAL A 1 89 ? 3.702 -4.037 5.809 1.00 94.62 89 VAL A O 1
ATOM 737 N N . ARG A 1 90 ? 4.971 -3.723 7.640 1.00 97.56 90 ARG A N 1
ATOM 738 C CA . ARG A 1 90 ? 6.015 -4.666 7.223 1.00 97.56 90 ARG A CA 1
ATOM 739 C C . ARG A 1 90 ? 5.421 -6.034 6.904 1.00 97.56 90 ARG A C 1
ATOM 741 O O . ARG A 1 90 ? 5.721 -6.572 5.845 1.00 97.56 90 ARG A O 1
ATOM 748 N N . ASN A 1 91 ? 4.581 -6.573 7.783 1.00 97.00 91 ASN A N 1
ATOM 749 C CA . ASN A 1 91 ? 3.985 -7.892 7.581 1.00 97.00 91 ASN A CA 1
ATOM 750 C C . ASN A 1 91 ? 3.043 -7.922 6.369 1.00 97.00 91 ASN A C 1
ATOM 752 O O . ASN A 1 91 ? 3.137 -8.843 5.563 1.00 97.00 91 ASN A O 1
ATOM 756 N N . ILE A 1 92 ? 2.207 -6.891 6.193 1.00 95.50 92 ILE A N 1
ATOM 757 C CA . ILE A 1 92 ? 1.329 -6.756 5.015 1.00 95.50 92 ILE A CA 1
ATOM 758 C C . ILE A 1 92 ? 2.153 -6.737 3.722 1.00 95.50 92 ILE A C 1
ATOM 760 O O . ILE A 1 92 ? 1.821 -7.415 2.752 1.00 95.50 92 ILE A O 1
ATOM 764 N N . ILE A 1 93 ? 3.241 -5.967 3.701 1.00 98.12 93 ILE A N 1
ATOM 765 C CA . ILE A 1 93 ? 4.089 -5.835 2.516 1.00 98.12 93 ILE A CA 1
ATOM 766 C C . ILE A 1 93 ? 4.847 -7.130 2.239 1.00 98.12 93 ILE A C 1
ATOM 768 O O . ILE A 1 93 ? 4.913 -7.539 1.087 1.00 98.12 93 ILE A O 1
ATOM 772 N N . LEU A 1 94 ? 5.378 -7.803 3.262 1.00 98.00 94 LEU A N 1
ATOM 773 C CA . LEU A 1 94 ? 6.035 -9.101 3.092 1.00 98.00 94 LEU A CA 1
ATOM 774 C C . LEU A 1 94 ? 5.075 -10.152 2.524 1.00 98.00 94 LEU A C 1
ATOM 776 O O . LEU A 1 94 ? 5.457 -10.888 1.618 1.00 98.00 94 LEU A O 1
ATOM 780 N N . GLU A 1 95 ? 3.826 -10.191 2.996 1.00 97.75 95 GLU A N 1
ATOM 781 C CA . GLU A 1 95 ? 2.796 -11.081 2.448 1.00 97.75 95 GLU A CA 1
ATOM 782 C C . GLU A 1 95 ? 2.524 -10.781 0.966 1.00 97.75 95 GLU A C 1
ATOM 784 O O . GLU A 1 95 ? 2.488 -11.693 0.137 1.00 97.75 95 GLU A O 1
ATOM 789 N N . LYS A 1 96 ? 2.374 -9.499 0.608 1.00 98.19 96 LYS A N 1
ATOM 790 C CA . LYS A 1 96 ? 2.139 -9.080 -0.782 1.00 98.19 96 LYS A CA 1
ATOM 791 C C . LYS A 1 96 ? 3.351 -9.351 -1.675 1.00 98.19 96 LYS A C 1
ATOM 793 O O . LYS A 1 96 ? 3.175 -9.852 -2.781 1.00 98.19 96 LYS A O 1
ATOM 798 N N . ILE A 1 97 ? 4.570 -9.103 -1.197 1.00 98.25 97 ILE A N 1
ATOM 799 C CA . ILE A 1 97 ? 5.799 -9.458 -1.917 1.00 98.25 97 ILE A CA 1
ATOM 800 C C . ILE A 1 97 ? 5.841 -10.960 -2.167 1.00 98.25 97 ILE A C 1
ATOM 802 O O . ILE A 1 97 ? 6.036 -11.364 -3.307 1.00 98.25 97 ILE A O 1
ATOM 806 N N . ALA A 1 98 ? 5.607 -11.789 -1.147 1.00 97.62 98 ALA A N 1
ATOM 807 C CA . ALA A 1 98 ? 5.587 -13.238 -1.315 1.00 97.62 98 ALA A CA 1
ATOM 808 C C . ALA A 1 98 ? 4.546 -13.672 -2.358 1.00 97.62 98 ALA A C 1
ATOM 810 O O . ALA A 1 98 ? 4.832 -14.533 -3.181 1.00 97.62 98 ALA A O 1
ATOM 811 N N . ARG A 1 99 ? 3.368 -13.037 -2.377 1.00 97.62 99 ARG A N 1
ATOM 812 C CA . ARG A 1 99 ? 2.311 -13.309 -3.359 1.00 97.62 99 ARG A CA 1
ATOM 813 C C . ARG A 1 99 ? 2.726 -12.967 -4.792 1.00 97.62 99 ARG A C 1
ATOM 815 O O . ARG A 1 99 ? 2.613 -13.820 -5.666 1.00 97.62 99 ARG A O 1
ATOM 822 N N . TYR A 1 100 ? 3.176 -11.740 -5.051 1.00 97.88 100 TYR A N 1
ATOM 823 C CA . TYR A 1 100 ? 3.474 -11.293 -6.419 1.00 97.88 100 TYR A CA 1
ATOM 824 C C . TYR A 1 100 ? 4.825 -11.788 -6.928 1.00 97.88 100 TYR A C 1
ATOM 826 O O . TYR A 1 100 ? 4.985 -12.035 -8.119 1.00 97.88 100 TYR A O 1
ATOM 834 N N . ASN A 1 101 ? 5.803 -11.978 -6.047 1.00 96.75 101 ASN A N 1
ATOM 835 C CA . ASN A 1 101 ? 7.136 -12.399 -6.457 1.00 96.75 101 ASN A CA 1
ATOM 836 C C . ASN A 1 101 ? 7.205 -13.883 -6.856 1.00 96.75 101 ASN A C 1
ATOM 838 O O . ASN A 1 101 ? 8.198 -14.294 -7.443 1.00 96.75 101 ASN A O 1
ATOM 842 N N . VAL A 1 102 ? 6.146 -14.669 -6.623 1.00 97.12 102 VAL A N 1
ATOM 843 C CA . VAL A 1 102 ? 5.970 -15.988 -7.263 1.00 97.12 102 VAL A CA 1
ATOM 844 C C . VAL A 1 102 ? 5.862 -15.857 -8.786 1.00 97.12 102 VAL A C 1
ATOM 846 O O . VAL A 1 102 ? 6.305 -16.745 -9.503 1.00 97.12 102 VAL A O 1
ATOM 849 N N . PHE A 1 103 ? 5.291 -14.757 -9.285 1.00 96.94 103 PHE A N 1
ATOM 850 C CA . PHE A 1 103 ? 5.185 -14.495 -10.720 1.00 96.94 103 PHE A CA 1
ATOM 851 C C . PHE A 1 103 ? 6.498 -13.951 -11.301 1.00 96.94 103 PHE A C 1
ATOM 853 O O . PHE A 1 103 ? 6.937 -14.391 -12.359 1.00 96.94 103 PHE A O 1
ATOM 860 N N . TYR A 1 104 ? 7.123 -12.995 -10.610 1.00 96.62 104 TYR A N 1
ATOM 861 C CA . TYR A 1 104 ? 8.309 -12.299 -11.119 1.00 96.62 104 TYR A CA 1
ATOM 862 C C . TYR A 1 104 ? 9.631 -13.031 -10.866 1.00 96.62 104 TYR A C 1
ATOM 864 O O . TYR A 1 104 ? 10.569 -12.889 -11.647 1.00 96.62 104 TYR A O 1
ATOM 872 N N . CYS A 1 105 ? 9.721 -13.794 -9.774 1.00 97.00 105 CYS A N 1
ATOM 873 C CA . CYS A 1 105 ? 10.930 -14.497 -9.345 1.00 97.00 105 CYS A CA 1
ATOM 874 C C . CYS A 1 105 ? 12.157 -13.579 -9.168 1.00 97.00 105 CYS A C 1
ATOM 876 O O . CYS A 1 105 ? 13.288 -13.977 -9.450 1.00 97.00 105 CYS A O 1
ATOM 878 N N . PHE A 1 106 ? 11.963 -12.343 -8.698 1.00 97.44 106 PHE A N 1
ATOM 879 C CA . PHE A 1 106 ? 13.060 -11.401 -8.471 1.00 97.44 106 PHE A CA 1
ATOM 880 C C . PHE A 1 106 ? 13.719 -11.598 -7.103 1.00 97.44 106 PHE A C 1
ATOM 882 O O . PHE A 1 106 ? 13.084 -11.996 -6.127 1.00 97.44 106 PHE A O 1
ATOM 889 N N . SER A 1 107 ? 15.006 -11.269 -7.008 1.00 96.38 107 SER A N 1
ATOM 890 C CA . SER A 1 107 ? 15.729 -11.191 -5.738 1.00 96.38 107 SER A CA 1
ATOM 891 C C . SER A 1 107 ? 15.841 -9.742 -5.268 1.00 96.38 107 SER A C 1
ATOM 893 O O . SER A 1 107 ? 16.076 -8.839 -6.071 1.00 96.38 107 SER A O 1
ATOM 895 N N . TYR A 1 108 ? 15.704 -9.522 -3.961 1.00 97.62 108 TYR A N 1
ATOM 896 C CA . TYR A 1 108 ? 15.958 -8.240 -3.303 1.00 97.62 108 TYR A CA 1
ATOM 897 C C . TYR A 1 108 ? 16.852 -8.452 -2.080 1.00 97.62 108 TYR A C 1
ATOM 899 O O . TYR A 1 108 ? 16.923 -9.555 -1.541 1.00 97.62 108 TYR A O 1
ATOM 907 N N . ASN A 1 109 ? 17.546 -7.402 -1.649 1.00 96.81 109 ASN A N 1
ATOM 908 C CA . ASN A 1 109 ? 18.504 -7.476 -0.549 1.00 96.81 109 ASN A CA 1
ATOM 909 C C . ASN A 1 109 ? 17.828 -7.198 0.801 1.00 96.81 109 ASN A C 1
ATOM 911 O O . ASN A 1 109 ? 17.720 -8.068 1.664 1.00 96.81 109 ASN A O 1
ATOM 915 N N . ARG A 1 110 ? 17.316 -5.976 0.982 1.00 96.06 110 ARG A N 1
ATOM 916 C CA . ARG A 1 110 ? 16.679 -5.544 2.232 1.00 96.06 110 ARG A CA 1
ATOM 917 C C . ARG A 1 110 ? 15.313 -4.935 1.976 1.00 96.06 110 ARG A C 1
ATOM 919 O O . ARG A 1 110 ? 15.121 -4.231 0.992 1.00 96.06 110 ARG A O 1
ATOM 926 N N . LEU A 1 111 ? 14.409 -5.127 2.935 1.00 97.81 111 LEU A N 1
ATOM 927 C CA . LEU A 1 111 ? 13.149 -4.398 3.030 1.00 97.81 111 LEU A CA 1
ATOM 928 C C . LEU A 1 111 ? 13.136 -3.482 4.255 1.00 97.81 111 LEU A C 1
ATOM 930 O O . LEU A 1 111 ? 13.490 -3.896 5.362 1.00 97.81 111 LEU A O 1
ATOM 934 N N . SER A 1 112 ? 12.704 -2.236 4.082 1.00 97.31 112 SER A N 1
ATOM 935 C CA . SER A 1 112 ? 12.558 -1.280 5.181 1.00 97.31 112 SER A CA 1
ATOM 936 C C . SER A 1 112 ? 11.248 -0.506 5.122 1.00 97.31 112 SER A C 1
ATOM 938 O O . SER A 1 112 ? 10.848 -0.025 4.070 1.00 97.31 112 SER A O 1
ATOM 940 N N . ILE A 1 113 ? 10.629 -0.318 6.288 1.00 97.12 113 ILE A N 1
ATOM 941 C CA . ILE A 1 113 ? 9.487 0.585 6.463 1.00 97.12 113 ILE A CA 1
ATOM 942 C C . ILE A 1 113 ? 9.990 1.919 7.013 1.00 97.12 113 ILE A C 1
ATOM 944 O O . ILE A 1 113 ? 10.788 1.940 7.956 1.00 97.12 113 ILE A O 1
ATOM 948 N N . ARG A 1 114 ? 9.551 3.022 6.404 1.00 93.00 114 ARG A N 1
ATOM 949 C CA . ARG A 1 114 ? 10.006 4.393 6.661 1.00 93.00 114 ARG A CA 1
ATOM 950 C C . ARG A 1 114 ? 8.815 5.340 6.843 1.00 93.00 114 ARG A C 1
ATOM 952 O O . ARG A 1 114 ? 7.696 5.017 6.467 1.00 93.00 114 ARG A O 1
ATOM 959 N N . ASN A 1 115 ? 9.074 6.518 7.402 1.00 89.44 115 ASN A N 1
ATOM 960 C CA . ASN A 1 115 ? 8.138 7.644 7.440 1.00 89.44 115 ASN A CA 1
ATOM 961 C C . ASN A 1 115 ? 8.653 8.726 6.477 1.00 89.44 115 ASN A C 1
ATOM 963 O O . ASN A 1 115 ? 9.352 9.654 6.883 1.00 89.44 115 ASN A O 1
ATOM 967 N N . GLN A 1 116 ? 8.441 8.517 5.175 1.00 84.19 116 GLN A N 1
ATOM 968 C CA . GLN A 1 116 ? 8.934 9.417 4.128 1.00 84.19 116 GLN A CA 1
ATOM 969 C C . GLN A 1 116 ? 7.875 10.464 3.787 1.00 84.19 116 GLN A C 1
ATOM 971 O O . GLN A 1 116 ? 6.703 10.147 3.643 1.00 84.19 116 GLN A O 1
ATOM 976 N N . LYS A 1 117 ? 8.297 11.718 3.605 1.00 77.81 117 LYS A N 1
ATOM 977 C CA . LYS A 1 117 ? 7.377 12.832 3.327 1.00 77.81 117 LYS A CA 1
ATOM 978 C C . LYS A 1 117 ? 6.939 12.954 1.868 1.00 77.81 117 LYS A C 1
ATOM 980 O O . LYS A 1 117 ? 6.070 13.763 1.592 1.00 77.81 117 LYS A O 1
ATOM 985 N N . THR A 1 118 ? 7.598 12.260 0.938 1.00 77.81 118 THR A N 1
ATOM 986 C CA . THR A 1 118 ? 7.472 12.554 -0.503 1.00 77.81 118 THR A CA 1
ATOM 987 C C . THR A 1 118 ? 7.242 11.341 -1.395 1.00 77.81 118 THR A C 1
ATOM 989 O O . THR A 1 118 ? 7.149 11.509 -2.608 1.00 77.81 118 THR A O 1
ATOM 992 N N . ARG A 1 119 ? 7.190 10.125 -0.840 1.00 86.06 119 ARG A N 1
ATOM 993 C CA . ARG A 1 119 ? 7.061 8.893 -1.631 1.00 86.06 119 ARG A CA 1
ATOM 994 C C . ARG A 1 119 ? 6.374 7.770 -0.862 1.00 86.06 119 ARG A C 1
ATOM 996 O O . ARG A 1 119 ? 6.468 7.708 0.368 1.00 86.06 119 ARG A O 1
ATOM 1003 N N . TRP A 1 120 ? 5.709 6.889 -1.604 1.00 92.19 120 TRP A N 1
ATOM 1004 C CA . TRP A 1 120 ? 5.049 5.689 -1.078 1.00 92.19 120 TRP A CA 1
ATOM 1005 C C . TRP A 1 120 ? 5.993 4.492 -0.972 1.00 92.19 120 TRP A C 1
ATOM 1007 O O . TRP A 1 120 ? 5.863 3.688 -0.048 1.00 92.19 120 TRP A O 1
ATOM 1017 N N . GLY A 1 121 ? 6.972 4.417 -1.869 1.00 94.19 121 GLY A N 1
ATOM 1018 C CA . GLY A 1 121 ? 8.045 3.439 -1.856 1.00 94.19 121 GLY A CA 1
ATOM 1019 C C . GLY A 1 121 ? 9.285 3.967 -2.577 1.00 94.19 121 GLY A C 1
ATOM 1020 O O . GLY A 1 121 ? 9.321 5.128 -2.989 1.00 94.19 121 GLY A O 1
ATOM 1021 N N . SER A 1 122 ? 10.343 3.159 -2.597 1.00 95.19 122 SER A N 1
ATOM 1022 C CA . SER A 1 122 ? 11.458 3.305 -3.538 1.00 95.19 122 SER A CA 1
ATOM 1023 C C . SER A 1 122 ? 12.346 2.062 -3.537 1.00 95.19 122 SER A C 1
ATOM 1025 O O . SER A 1 122 ? 12.604 1.489 -2.471 1.00 95.19 122 SER A O 1
ATOM 1027 N N . CYS A 1 123 ? 12.921 1.744 -4.691 1.00 96.56 123 CYS A N 1
ATOM 1028 C CA . CYS A 1 123 ? 13.935 0.715 -4.863 1.00 96.56 123 CYS A CA 1
ATOM 1029 C C . CYS A 1 123 ? 15.291 1.353 -5.192 1.00 96.56 123 CYS A C 1
ATOM 1031 O O . CYS A 1 123 ? 15.389 2.218 -6.061 1.00 96.56 123 CYS A O 1
ATOM 1033 N N . SER A 1 124 ? 16.357 0.941 -4.502 1.00 93.88 124 SER A N 1
ATOM 1034 C CA . SER A 1 124 ? 17.725 1.355 -4.851 1.00 93.88 124 SER A CA 1
ATOM 1035 C C . SER A 1 124 ? 18.326 0.467 -5.945 1.00 93.88 124 SER A C 1
ATOM 1037 O O . SER A 1 124 ? 17.906 -0.677 -6.114 1.00 93.88 124 SER A O 1
ATOM 1039 N N . SER A 1 125 ? 19.398 0.933 -6.594 1.00 93.38 125 SER A N 1
ATOM 1040 C CA . SER A 1 125 ? 20.232 0.112 -7.491 1.00 93.38 125 SER A CA 1
ATOM 1041 C C . SER A 1 125 ? 20.738 -1.169 -6.818 1.00 93.38 125 SER A C 1
ATOM 1043 O O . SER A 1 125 ? 20.774 -2.225 -7.439 1.00 93.38 125 SER A O 1
ATOM 1045 N N . ASP A 1 126 ? 21.023 -1.103 -5.513 1.00 96.25 126 ASP A N 1
ATOM 1046 C CA . ASP A 1 126 ? 21.461 -2.253 -4.702 1.00 96.25 126 ASP A CA 1
ATOM 1047 C C . ASP A 1 126 ? 20.315 -3.206 -4.311 1.00 96.25 126 ASP A C 1
ATOM 1049 O O . ASP A 1 126 ? 20.447 -4.007 -3.382 1.00 96.25 126 ASP A O 1
ATOM 1053 N N . LYS A 1 127 ? 19.156 -3.089 -4.974 1.00 96.62 127 LYS A N 1
ATOM 1054 C CA . LYS A 1 127 ? 17.962 -3.914 -4.756 1.00 96.62 127 LYS A CA 1
ATOM 1055 C C . LYS A 1 127 ? 17.415 -3.853 -3.325 1.00 96.62 127 LYS A C 1
ATOM 1057 O O . LYS A 1 127 ? 16.931 -4.851 -2.788 1.00 96.62 127 LYS A O 1
ATOM 1062 N N . ASN A 1 128 ? 17.493 -2.686 -2.683 1.00 97.50 128 ASN A N 1
ATOM 1063 C CA . ASN A 1 128 ? 16.844 -2.444 -1.396 1.00 97.50 128 ASN A CA 1
ATOM 1064 C C . ASN A 1 128 ? 15.471 -1.814 -1.619 1.00 97.50 128 ASN A C 1
ATOM 1066 O O . ASN A 1 128 ? 15.378 -0.739 -2.209 1.00 97.50 128 ASN A O 1
ATOM 1070 N N . LEU A 1 129 ? 14.434 -2.449 -1.080 1.00 98.06 129 LEU A N 1
ATOM 1071 C CA . LEU A 1 129 ? 13.057 -1.980 -1.144 1.00 98.06 129 LEU A CA 1
ATOM 1072 C C . LEU A 1 129 ? 12.721 -1.165 0.105 1.00 98.06 129 LEU A C 1
ATOM 1074 O O . LEU A 1 129 ? 12.882 -1.621 1.243 1.00 98.06 129 LEU A O 1
ATOM 1078 N N . ASN A 1 130 ? 12.221 0.045 -0.096 1.00 97.31 130 ASN A N 1
ATOM 1079 C CA . ASN A 1 130 ? 11.736 0.910 0.967 1.00 97.31 130 ASN A CA 1
ATOM 1080 C C . ASN A 1 130 ? 10.258 1.199 0.748 1.00 97.31 130 ASN A C 1
ATOM 1082 O O . ASN A 1 130 ? 9.843 1.453 -0.375 1.00 97.31 130 ASN A O 1
ATOM 1086 N N . PHE A 1 131 ? 9.488 1.215 1.829 1.00 96.94 131 PHE A N 1
ATOM 1087 C CA . PHE A 1 131 ? 8.060 1.500 1.791 1.00 96.94 131 PHE A CA 1
ATOM 1088 C C . PHE A 1 131 ? 7.665 2.459 2.904 1.00 96.94 131 PHE A C 1
ATOM 1090 O O . PHE A 1 131 ? 8.239 2.444 3.997 1.00 96.94 131 PHE A O 1
ATOM 1097 N N . ASN A 1 132 ? 6.657 3.279 2.644 1.00 94.06 132 ASN A N 1
ATOM 1098 C CA . ASN A 1 132 ? 6.110 4.202 3.622 1.00 94.06 132 ASN A CA 1
ATOM 1099 C C . ASN A 1 132 ? 5.120 3.486 4.553 1.00 94.06 132 ASN A C 1
ATOM 1101 O O . ASN A 1 132 ? 4.227 2.779 4.091 1.00 94.06 132 ASN A O 1
ATOM 1105 N N . TYR A 1 133 ? 5.231 3.688 5.868 1.00 92.38 133 TYR A N 1
ATOM 1106 C CA . TYR A 1 133 ? 4.275 3.126 6.830 1.00 92.38 133 TYR A CA 1
ATOM 1107 C C . TYR A 1 133 ? 2.846 3.640 6.590 1.00 92.38 133 TYR A C 1
ATOM 1109 O O . TYR A 1 133 ? 1.878 2.946 6.886 1.00 92.38 133 TYR A O 1
ATOM 1117 N N . GLN A 1 134 ? 2.704 4.832 6.005 1.00 87.94 134 GLN A N 1
ATOM 1118 C CA . GLN A 1 134 ? 1.400 5.404 5.691 1.00 87.94 134 GLN A CA 1
ATOM 1119 C C . GLN A 1 134 ? 0.615 4.583 4.657 1.00 87.94 134 GLN A C 1
ATOM 1121 O O . GLN A 1 134 ? -0.592 4.775 4.537 1.00 87.94 134 GLN A O 1
ATOM 1126 N N . LEU A 1 135 ? 1.249 3.624 3.964 1.00 89.88 135 LEU A N 1
ATOM 1127 C CA . LEU A 1 135 ? 0.545 2.629 3.147 1.00 89.88 135 LEU A CA 1
ATOM 1128 C C . LEU A 1 135 ? -0.543 1.894 3.938 1.00 89.88 135 LEU A C 1
ATOM 1130 O O . LEU A 1 135 ? -1.530 1.472 3.349 1.00 89.88 135 LEU A O 1
ATOM 1134 N N . TYR A 1 136 ? -0.408 1.803 5.266 1.00 86.25 136 TYR A N 1
ATOM 1135 C CA . TYR A 1 136 ? -1.452 1.296 6.157 1.00 86.25 136 TYR A CA 1
ATOM 1136 C C . TYR A 1 136 ? -2.820 1.964 5.949 1.00 86.25 136 TYR A C 1
ATOM 1138 O O . TYR A 1 136 ? -3.855 1.335 6.152 1.00 86.25 136 TYR A O 1
ATOM 1146 N N . PHE A 1 137 ? -2.822 3.245 5.572 1.00 80.00 137 PHE A N 1
ATOM 1147 C CA . PHE A 1 137 ? -4.028 4.056 5.427 1.00 80.00 137 PHE A CA 1
ATOM 1148 C C . PHE A 1 137 ? -4.617 4.025 4.013 1.00 80.00 137 PHE A C 1
ATOM 1150 O O . PHE A 1 137 ? -5.657 4.642 3.767 1.00 80.00 137 PHE A O 1
ATOM 1157 N N . LEU A 1 138 ? -3.967 3.322 3.081 1.00 80.88 138 LEU A N 1
ATOM 1158 C CA . LEU A 1 138 ? -4.434 3.205 1.709 1.00 80.88 138 LEU A CA 1
ATOM 1159 C C . LEU A 1 138 ? -5.352 1.986 1.523 1.00 80.88 138 LEU A C 1
ATOM 1161 O O . LEU A 1 138 ? -5.173 0.963 2.184 1.00 80.88 138 LEU A O 1
ATOM 1165 N N . PRO A 1 139 ? -6.315 2.060 0.586 1.00 81.00 139 PRO A N 1
ATOM 1166 C CA . PRO A 1 139 ? -7.048 0.892 0.113 1.00 81.00 139 PRO A CA 1
ATOM 1167 C C . PRO A 1 139 ? -6.116 -0.227 -0.355 1.00 81.00 139 PRO A C 1
ATOM 1169 O O . PRO A 1 139 ? -5.075 0.037 -0.956 1.00 81.00 139 PRO A O 1
ATOM 1172 N N . GLU A 1 140 ? -6.532 -1.482 -0.174 1.00 85.19 140 GLU A N 1
ATOM 1173 C CA . GLU A 1 140 ? -5.676 -2.644 -0.443 1.00 85.19 140 GLU A CA 1
ATOM 1174 C C . GLU A 1 140 ? -5.076 -2.641 -1.862 1.00 85.19 140 GLU A C 1
ATOM 1176 O O . GLU A 1 140 ? -3.866 -2.805 -2.012 1.00 85.19 140 GLU A O 1
ATOM 1181 N N . ARG A 1 141 ? -5.888 -2.323 -2.881 1.00 88.88 141 ARG A N 1
ATOM 1182 C CA . ARG A 1 141 ? -5.449 -2.234 -4.287 1.00 88.88 141 ARG A CA 1
ATOM 1183 C C . ARG A 1 141 ? -4.325 -1.223 -4.533 1.00 88.88 141 ARG A C 1
ATOM 1185 O O . ARG A 1 141 ? -3.520 -1.398 -5.442 1.00 88.88 141 ARG A O 1
ATOM 1192 N N . MET A 1 142 ? -4.274 -0.151 -3.745 1.00 89.88 142 MET A N 1
ATOM 1193 C CA . MET A 1 142 ? -3.223 0.863 -3.836 1.00 89.88 142 MET A CA 1
ATOM 1194 C C . MET A 1 142 ? -1.935 0.371 -3.181 1.00 89.88 142 MET A C 1
ATOM 1196 O O . MET A 1 142 ? -0.853 0.628 -3.702 1.00 89.88 142 MET A O 1
ATOM 1200 N N . ILE A 1 143 ? -2.044 -0.384 -2.083 1.00 94.25 143 ILE A N 1
ATOM 1201 C CA . ILE A 1 143 ? -0.896 -1.056 -1.466 1.00 94.25 143 ILE A CA 1
ATOM 1202 C C . ILE A 1 143 ? -0.317 -2.084 -2.443 1.00 94.25 143 ILE A C 1
ATOM 1204 O O . ILE A 1 143 ? 0.890 -2.092 -2.664 1.00 94.25 143 ILE A O 1
ATOM 1208 N N . ASP A 1 144 ? -1.169 -2.912 -3.060 1.00 96.38 144 ASP A N 1
ATOM 1209 C CA . ASP A 1 144 ? -0.755 -3.876 -4.088 1.00 96.38 144 ASP A CA 1
ATOM 1210 C C . ASP A 1 144 ? -0.007 -3.193 -5.233 1.00 96.38 144 ASP A C 1
ATOM 1212 O O . ASP A 1 144 ? 1.081 -3.631 -5.601 1.00 96.38 144 ASP A O 1
ATOM 1216 N N . TYR A 1 145 ? -0.547 -2.080 -5.738 1.00 96.50 145 TYR A N 1
ATOM 1217 C CA . TYR A 1 145 ? 0.100 -1.277 -6.770 1.00 96.50 145 TYR A CA 1
ATOM 1218 C C . TYR A 1 145 ? 1.502 -0.815 -6.372 1.00 96.50 145 TYR A C 1
ATOM 1220 O O . TYR A 1 145 ? 2.435 -1.024 -7.140 1.00 96.50 145 TYR A O 1
ATOM 1228 N N . VAL A 1 146 ? 1.678 -0.242 -5.177 1.00 96.88 146 VAL A N 1
ATOM 1229 C CA . VAL A 1 146 ? 3.004 0.216 -4.725 1.00 96.88 146 VAL A CA 1
ATOM 1230 C C . VAL A 1 146 ? 3.961 -0.964 -4.570 1.00 96.88 146 VAL A C 1
ATOM 1232 O O . VAL A 1 146 ? 5.101 -0.877 -5.006 1.00 96.88 146 VAL A O 1
ATOM 1235 N N . VAL A 1 147 ? 3.513 -2.091 -4.011 1.00 98.06 147 VAL A N 1
ATOM 1236 C CA . VAL A 1 147 ? 4.358 -3.288 -3.867 1.00 98.06 147 VAL A CA 1
ATOM 1237 C C . VAL A 1 147 ? 4.825 -3.817 -5.221 1.00 98.06 147 VAL A C 1
ATOM 1239 O O . VAL A 1 147 ? 6.014 -4.078 -5.390 1.00 98.06 147 VAL A O 1
ATOM 1242 N N . VAL A 1 148 ? 3.916 -3.953 -6.188 1.00 98.38 148 VAL A N 1
ATOM 1243 C CA . VAL A 1 148 ? 4.258 -4.399 -7.545 1.00 98.38 148 VAL A CA 1
ATOM 1244 C C . VAL A 1 148 ? 5.187 -3.403 -8.230 1.00 98.38 148 VAL A C 1
ATOM 1246 O O . VAL A 1 148 ? 6.171 -3.821 -8.830 1.00 98.38 148 VAL A O 1
ATOM 1249 N N . HIS A 1 149 ? 4.927 -2.102 -8.094 1.00 97.62 149 HIS A N 1
ATOM 1250 C CA . HIS A 1 149 ? 5.768 -1.049 -8.658 1.00 97.62 149 HIS A CA 1
ATOM 1251 C C . HIS A 1 149 ? 7.223 -1.178 -8.185 1.00 97.62 149 HIS A C 1
ATOM 1253 O O . HIS A 1 149 ? 8.142 -1.254 -9.000 1.00 97.62 149 HIS A O 1
ATOM 1259 N N . GLU A 1 150 ? 7.428 -1.300 -6.872 1.00 97.69 150 GLU A N 1
ATOM 1260 C CA . GLU A 1 150 ? 8.764 -1.463 -6.296 1.00 97.69 150 GLU A CA 1
ATOM 1261 C C . GLU A 1 150 ? 9.422 -2.799 -6.662 1.00 97.69 150 GLU A C 1
ATOM 1263 O O . GLU A 1 150 ? 10.634 -2.849 -6.868 1.00 97.69 150 GLU A O 1
ATOM 1268 N N . LEU A 1 151 ? 8.654 -3.890 -6.784 1.00 98.00 151 LEU A N 1
ATOM 1269 C CA . LEU A 1 151 ? 9.194 -5.161 -7.275 1.00 98.00 151 LEU A CA 1
ATOM 1270 C C . LEU A 1 151 ? 9.658 -5.046 -8.728 1.00 98.00 151 LEU A C 1
ATOM 1272 O O . LEU A 1 151 ? 10.732 -5.542 -9.056 1.00 98.00 151 LEU A O 1
ATOM 1276 N N . CYS A 1 152 ? 8.901 -4.373 -9.598 1.00 98.25 152 CYS A N 1
ATOM 1277 C CA . CYS A 1 152 ? 9.292 -4.180 -10.993 1.00 98.25 152 CYS A CA 1
ATOM 1278 C C . CYS A 1 152 ? 10.597 -3.383 -11.127 1.00 98.25 152 CYS A C 1
ATOM 1280 O O . CYS A 1 152 ? 11.369 -3.648 -12.052 1.00 98.25 152 CYS A O 1
ATOM 1282 N N . HIS A 1 153 ? 10.910 -2.502 -10.171 1.00 97.94 153 HIS A N 1
ATOM 1283 C CA . HIS A 1 153 ? 12.202 -1.818 -10.137 1.00 97.94 153 HIS A CA 1
ATOM 1284 C C . HIS A 1 153 ? 13.408 -2.742 -9.922 1.00 97.94 153 HIS A C 1
ATOM 1286 O O . HIS A 1 153 ? 14.516 -2.386 -10.315 1.00 97.94 153 HIS A O 1
ATOM 1292 N N . LEU A 1 154 ? 13.220 -3.954 -9.388 1.00 97.50 154 LEU A N 1
ATOM 1293 C CA . LEU A 1 154 ? 14.300 -4.946 -9.281 1.00 97.50 154 LEU A CA 1
ATOM 1294 C C . LEU A 1 154 ? 14.785 -5.456 -10.646 1.00 97.50 154 LEU A C 1
ATOM 1296 O O . LEU A 1 154 ? 15.902 -5.974 -10.734 1.00 97.50 154 LEU A O 1
ATOM 1300 N N . ALA A 1 155 ? 13.947 -5.330 -11.679 1.00 97.06 155 ALA A N 1
ATOM 1301 C CA . ALA A 1 155 ? 14.272 -5.674 -13.058 1.00 97.06 155 ALA A CA 1
ATOM 1302 C C . ALA A 1 155 ? 14.523 -4.437 -13.927 1.00 97.06 155 ALA A C 1
ATOM 1304 O O . ALA A 1 155 ? 15.408 -4.485 -14.774 1.00 97.06 155 ALA A O 1
ATOM 1305 N N . GLU A 1 156 ? 13.775 -3.346 -13.718 1.00 97.19 156 GLU A N 1
ATOM 1306 C CA . GLU A 1 156 ? 13.937 -2.100 -14.473 1.00 97.19 156 GLU A CA 1
ATOM 1307 C C . GLU A 1 156 ? 13.897 -0.857 -13.578 1.00 97.19 156 GLU A C 1
ATOM 1309 O O . GLU A 1 156 ? 12.849 -0.428 -13.101 1.00 97.19 156 GLU A O 1
ATOM 1314 N N . LEU A 1 157 ? 15.056 -0.223 -13.383 1.00 93.88 157 LEU A N 1
ATOM 1315 C CA . LEU A 1 157 ? 15.217 0.921 -12.472 1.00 93.88 157 LEU A CA 1
ATOM 1316 C C . LEU A 1 157 ? 14.580 2.228 -12.977 1.00 93.88 157 LEU A C 1
ATOM 1318 O O . LEU A 1 157 ? 14.539 3.210 -12.243 1.00 93.88 157 LEU A O 1
ATOM 1322 N N . ASN A 1 158 ? 14.106 2.264 -14.222 1.00 93.19 158 ASN A N 1
ATOM 1323 C CA . ASN A 1 158 ? 13.442 3.419 -14.819 1.00 93.19 158 ASN A CA 1
ATOM 1324 C C . ASN A 1 158 ? 12.010 3.069 -15.247 1.00 93.19 158 ASN A C 1
ATOM 1326 O O . ASN A 1 158 ? 11.693 1.916 -15.518 1.00 93.19 158 ASN A O 1
ATOM 1330 N N . HIS A 1 159 ? 11.147 4.077 -15.380 1.00 95.44 159 HIS A N 1
ATOM 1331 C CA . HIS A 1 159 ? 9.758 3.914 -15.833 1.00 95.44 159 HIS A CA 1
ATOM 1332 C C . HIS A 1 159 ? 9.632 3.777 -17.360 1.00 95.44 159 HIS A C 1
ATOM 1334 O O . HIS A 1 159 ? 8.782 4.414 -17.988 1.00 95.44 159 HIS A O 1
ATOM 1340 N N . SER A 1 160 ? 10.500 2.973 -17.978 1.00 97.31 160 SER A N 1
ATOM 1341 C CA . SER A 1 160 ? 10.457 2.672 -19.413 1.00 97.31 160 SER A CA 1
ATOM 1342 C C . SER A 1 160 ? 9.177 1.915 -19.809 1.00 97.31 160 SER A C 1
ATOM 1344 O O . SER A 1 160 ? 8.473 1.368 -18.955 1.00 97.31 160 SER A O 1
ATOM 1346 N N . PRO A 1 161 ? 8.857 1.801 -21.113 1.00 97.88 161 PRO A N 1
ATOM 1347 C CA . PRO A 1 161 ? 7.745 0.964 -21.565 1.00 97.88 161 PRO A CA 1
ATOM 1348 C C . PRO A 1 161 ? 7.815 -0.479 -21.040 1.00 97.88 161 PRO A C 1
ATOM 1350 O O . PRO A 1 161 ? 6.784 -1.058 -20.702 1.00 97.88 161 PRO A O 1
ATOM 1353 N N . ARG A 1 162 ? 9.028 -1.036 -20.899 1.00 97.75 162 ARG A N 1
ATOM 1354 C CA . ARG A 1 162 ? 9.247 -2.375 -20.340 1.00 97.75 162 ARG A CA 1
ATOM 1355 C C . ARG A 1 162 ? 8.873 -2.452 -18.860 1.00 97.75 162 ARG A C 1
ATOM 1357 O O . ARG A 1 162 ? 8.230 -3.417 -18.457 1.00 97.75 162 ARG A O 1
ATOM 1364 N N . PHE A 1 163 ? 9.202 -1.428 -18.073 1.00 98.19 163 PHE A N 1
ATOM 1365 C CA . PHE A 1 163 ? 8.761 -1.334 -16.681 1.00 98.19 163 PHE A CA 1
ATOM 1366 C C . PHE A 1 163 ? 7.232 -1.375 -16.576 1.00 98.19 163 PHE A C 1
ATOM 1368 O O . PHE A 1 163 ? 6.673 -2.191 -15.846 1.00 98.19 163 PHE A O 1
ATOM 1375 N N . TRP A 1 164 ? 6.531 -0.557 -17.364 1.00 97.75 164 TRP A N 1
ATOM 1376 C CA . TRP A 1 164 ? 5.067 -0.527 -17.329 1.00 97.75 164 TRP A CA 1
ATOM 1377 C C . TRP A 1 164 ? 4.424 -1.815 -17.841 1.00 97.75 164 TRP A C 1
ATOM 1379 O O . TRP A 1 164 ? 3.364 -2.203 -17.350 1.00 97.75 164 TRP A O 1
ATOM 1389 N N . GLN A 1 165 ? 5.071 -2.506 -18.782 1.00 97.94 165 GLN A N 1
ATOM 1390 C CA . GLN A 1 165 ? 4.651 -3.838 -19.200 1.00 97.94 165 GLN A CA 1
ATOM 1391 C C . GLN A 1 165 ? 4.735 -4.837 -18.038 1.00 97.94 165 GLN A C 1
ATOM 1393 O O . GLN A 1 165 ? 3.780 -5.579 -17.825 1.00 97.94 165 GLN A O 1
ATOM 1398 N N . LEU A 1 166 ? 5.824 -4.825 -17.257 1.00 98.06 166 LEU A N 1
ATOM 1399 C CA . LEU A 1 166 ? 5.970 -5.683 -16.074 1.00 98.06 166 LEU A CA 1
ATOM 1400 C C . LEU A 1 166 ? 4.893 -5.394 -15.023 1.00 98.06 166 LEU A C 1
ATOM 1402 O O . LEU A 1 166 ? 4.291 -6.329 -14.496 1.00 98.06 166 LEU A O 1
ATOM 1406 N N . VAL A 1 167 ? 4.602 -4.120 -14.748 1.00 98.00 167 VAL A N 1
ATOM 1407 C CA . VAL A 1 167 ? 3.530 -3.737 -13.812 1.00 98.00 167 VAL A CA 1
ATOM 1408 C C . VAL A 1 167 ? 2.169 -4.234 -14.317 1.00 98.00 167 VAL A C 1
ATOM 1410 O O . VAL A 1 167 ? 1.407 -4.853 -13.572 1.00 98.00 167 VAL A O 1
ATOM 1413 N N . GLY A 1 168 ? 1.876 -4.018 -15.603 1.00 97.81 168 GLY A N 1
ATOM 1414 C CA . GLY A 1 168 ? 0.609 -4.399 -16.227 1.00 97.81 168 GLY A CA 1
ATOM 1415 C C . GLY A 1 168 ? 0.336 -5.906 -16.268 1.00 97.81 168 GLY A C 1
ATOM 1416 O O . GLY A 1 168 ? -0.822 -6.295 -16.393 1.00 97.81 168 GLY A O 1
ATOM 1417 N N . GLN A 1 169 ? 1.364 -6.752 -16.128 1.00 97.69 169 GLN A N 1
ATOM 1418 C CA . GLN A 1 169 ? 1.209 -8.211 -16.092 1.00 97.69 169 GLN A CA 1
ATOM 1419 C C . GLN A 1 169 ? 0.460 -8.704 -14.848 1.00 97.69 169 GLN A C 1
ATOM 1421 O O . GLN A 1 169 ? -0.308 -9.657 -14.951 1.00 97.69 169 GLN A O 1
ATOM 1426 N N . THR A 1 170 ? 0.654 -8.066 -13.689 1.00 97.50 170 THR A N 1
ATOM 1427 C CA . THR A 1 170 ? -0.043 -8.447 -12.445 1.00 97.50 170 THR A CA 1
ATOM 1428 C C . THR A 1 170 ? -1.138 -7.461 -12.056 1.00 97.50 170 THR A C 1
ATOM 1430 O O . THR A 1 170 ? -2.115 -7.861 -11.424 1.00 97.50 170 THR A O 1
ATOM 1433 N N . ILE A 1 171 ? -1.033 -6.193 -12.472 1.00 96.19 171 ILE A N 1
ATOM 1434 C CA . ILE A 1 171 ? -2.047 -5.163 -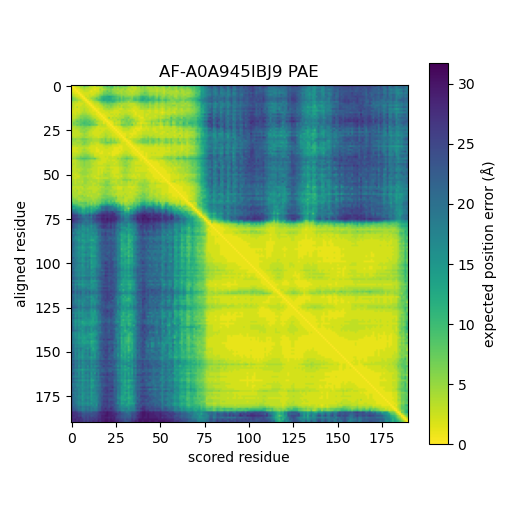12.217 1.00 96.19 171 ILE A CA 1
ATOM 1435 C C . ILE A 1 171 ? -2.450 -4.497 -13.542 1.00 96.19 171 ILE A C 1
ATOM 1437 O O . ILE A 1 171 ? -2.001 -3.393 -13.851 1.00 96.19 171 ILE A O 1
ATOM 1441 N N . PRO A 1 172 ? -3.349 -5.108 -14.336 1.00 95.88 172 PRO A N 1
ATOM 1442 C CA . PRO A 1 172 ? -3.768 -4.554 -15.630 1.00 95.88 172 PRO A CA 1
ATOM 1443 C C . PRO A 1 172 ? -4.420 -3.167 -15.527 1.00 95.88 172 PRO A C 1
ATOM 1445 O O . PRO A 1 172 ? -4.340 -2.355 -16.446 1.00 95.88 172 PRO A O 1
ATOM 1448 N N . THR A 1 173 ? -5.042 -2.859 -14.385 1.00 92.44 173 THR A N 1
ATOM 1449 C CA . THR A 1 173 ? -5.721 -1.581 -14.117 1.00 92.44 173 THR A CA 1
ATOM 1450 C C . THR A 1 173 ? -4.797 -0.503 -13.541 1.00 92.44 173 THR A C 1
ATOM 1452 O O . THR A 1 173 ? -5.290 0.504 -13.026 1.00 92.44 173 THR A O 1
ATOM 1455 N N . TYR A 1 174 ? -3.470 -0.688 -13.593 1.00 94.00 174 TYR A N 1
ATOM 1456 C CA . TYR A 1 174 ? -2.503 0.174 -12.900 1.00 94.00 174 TYR A CA 1
ATOM 1457 C C . TYR A 1 174 ? -2.648 1.660 -13.248 1.00 94.00 174 TYR A C 1
ATOM 1459 O O . TYR A 1 174 ? -2.518 2.494 -12.362 1.00 94.00 174 TYR A O 1
ATOM 1467 N N . LYS A 1 175 ? -2.997 2.005 -14.495 1.00 91.81 175 LYS A N 1
ATOM 1468 C CA . LYS A 1 175 ? -3.169 3.402 -14.935 1.00 91.81 175 LYS A CA 1
ATOM 1469 C C . LYS A 1 175 ? -4.246 4.148 -14.140 1.00 91.81 175 LYS A C 1
ATOM 1471 O O . LYS A 1 175 ? -4.086 5.327 -13.833 1.00 91.81 175 LYS A O 1
ATOM 1476 N N . ASN A 1 176 ? -5.334 3.464 -13.779 1.00 87.88 176 ASN A N 1
ATOM 1477 C CA . ASN A 1 176 ? -6.402 4.060 -12.972 1.00 87.88 176 ASN A CA 1
ATOM 1478 C C . ASN A 1 176 ? -5.915 4.305 -11.542 1.00 87.88 176 ASN A C 1
ATOM 1480 O O . ASN A 1 176 ? -6.152 5.371 -10.982 1.00 87.88 176 ASN A O 1
ATOM 1484 N N . ILE A 1 177 ? -5.186 3.338 -10.978 1.00 86.19 177 ILE A N 1
ATOM 1485 C CA . ILE A 1 177 ? -4.627 3.435 -9.627 1.00 86.19 177 ILE A CA 1
ATOM 1486 C C . ILE A 1 177 ? -3.559 4.532 -9.567 1.00 86.19 177 ILE A C 1
ATOM 1488 O O . ILE A 1 177 ? -3.573 5.341 -8.647 1.00 86.19 177 ILE A O 1
ATOM 1492 N N . GLU A 1 178 ? -2.682 4.620 -10.568 1.00 86.75 178 GLU A N 1
ATOM 1493 C CA . GLU A 1 178 ? -1.683 5.683 -10.692 1.00 86.75 178 GLU A CA 1
ATOM 1494 C C . GLU A 1 178 ? -2.354 7.062 -10.717 1.00 86.75 178 GLU A C 1
ATOM 1496 O O . GLU A 1 178 ? -1.951 7.964 -9.980 1.00 86.75 178 GLU A O 1
ATOM 1501 N N . LYS A 1 179 ? -3.416 7.224 -11.519 1.00 84.62 179 LYS A N 1
ATOM 1502 C CA . LYS A 1 179 ? -4.175 8.476 -11.588 1.00 84.62 179 LYS A CA 1
ATOM 1503 C C . LYS A 1 179 ? -4.757 8.857 -10.229 1.00 84.62 179 LYS A C 1
ATOM 1505 O O . LYS A 1 179 ? -4.628 10.003 -9.818 1.00 84.62 179 LYS A O 1
ATOM 1510 N N . GLU A 1 180 ? -5.367 7.915 -9.520 1.00 79.44 180 GLU A N 1
ATOM 1511 C CA . GLU A 1 180 ? -5.921 8.161 -8.186 1.00 79.44 180 GLU A CA 1
ATOM 1512 C C . GLU A 1 180 ? -4.841 8.490 -7.149 1.00 79.44 180 GLU A C 1
ATOM 1514 O O . GLU A 1 180 ? -5.019 9.408 -6.352 1.00 79.44 180 GLU A O 1
ATOM 1519 N N . MET A 1 181 ? -3.703 7.792 -7.186 1.00 79.50 181 MET A N 1
ATOM 1520 C CA . MET A 1 181 ? -2.573 8.023 -6.282 1.00 79.50 181 MET A CA 1
ATOM 1521 C C . MET A 1 181 ? -2.007 9.441 -6.408 1.00 79.50 181 MET A C 1
ATOM 1523 O O . MET A 1 181 ? -1.565 9.999 -5.408 1.00 79.50 181 MET A O 1
ATOM 1527 N N . ARG A 1 182 ? -2.076 10.068 -7.594 1.00 73.25 182 ARG A N 1
ATOM 1528 C CA . ARG A 1 182 ? -1.677 11.479 -7.790 1.00 73.25 182 ARG A CA 1
ATOM 1529 C C . ARG A 1 182 ? -2.539 12.467 -7.000 1.00 73.25 182 ARG A C 1
ATOM 1531 O O . ARG A 1 182 ? -2.068 13.557 -6.689 1.00 73.25 182 ARG A O 1
ATOM 1538 N N . HIS A 1 183 ? -3.783 12.106 -6.688 1.00 66.31 183 HIS A N 1
ATOM 1539 C CA . HIS A 1 183 ? -4.700 12.938 -5.905 1.00 66.31 183 HIS A CA 1
ATOM 1540 C C . HIS A 1 183 ? -4.568 12.715 -4.392 1.00 66.31 183 HIS A C 1
ATOM 1542 O O . HIS A 1 183 ? -5.127 13.485 -3.614 1.00 66.31 183 HIS A O 1
ATOM 1548 N N . ILE A 1 184 ? -3.825 11.690 -3.963 1.00 67.19 184 ILE A N 1
ATOM 1549 C CA . ILE A 1 184 ? -3.564 11.400 -2.553 1.00 67.19 184 ILE A CA 1
ATOM 1550 C C . ILE A 1 184 ? -2.214 12.028 -2.202 1.00 67.19 184 ILE A C 1
ATOM 1552 O O . ILE A 1 184 ? -1.143 11.460 -2.429 1.00 67.19 184 ILE A O 1
ATOM 1556 N N . SER A 1 185 ? -2.260 13.258 -1.696 1.00 52.50 185 SER A N 1
ATOM 1557 C CA . SER A 1 185 ? -1.066 14.056 -1.438 1.00 52.50 185 SER A CA 1
ATOM 1558 C C . SER A 1 185 ? -0.297 13.565 -0.207 1.00 52.50 185 SER A C 1
ATOM 1560 O O . SER A 1 185 ? -0.643 13.885 0.924 1.00 52.50 185 SER A O 1
ATOM 1562 N N . VAL A 1 186 ? 0.774 12.815 -0.491 1.00 50.88 186 VAL A N 1
ATOM 1563 C CA . VAL A 1 186 ? 2.106 12.865 0.158 1.00 50.88 186 VAL A CA 1
ATOM 1564 C C . VAL A 1 186 ? 3.200 12.616 -0.894 1.00 50.88 186 VAL A C 1
ATOM 1566 O O . VAL A 1 186 ? 4.322 13.081 -0.741 1.00 50.88 186 VAL A O 1
ATOM 1569 N N . ALA A 1 187 ? 2.899 11.937 -2.008 1.00 46.28 187 ALA A N 1
ATOM 1570 C CA . ALA A 1 187 ? 3.909 11.502 -2.967 1.00 46.28 187 ALA A CA 1
ATOM 1571 C C . ALA A 1 187 ? 3.782 12.153 -4.348 1.00 46.28 187 ALA A C 1
ATOM 1573 O O . ALA A 1 187 ? 2.763 12.020 -5.023 1.00 46.28 187 ALA A O 1
ATOM 1574 N N . ARG A 1 188 ? 4.860 12.790 -4.817 1.00 40.72 188 ARG A N 1
ATOM 1575 C CA . ARG A 1 188 ? 5.061 13.025 -6.251 1.00 40.72 188 ARG A CA 1
ATOM 1576 C C . ARG A 1 188 ? 5.645 11.748 -6.842 1.00 40.72 188 ARG A C 1
ATOM 1578 O O . ARG A 1 188 ? 6.859 11.628 -6.897 1.00 40.72 188 ARG A O 1
ATOM 1585 N N . THR A 1 189 ? 4.753 10.858 -7.273 1.00 45.47 189 THR A N 1
ATOM 1586 C CA . THR A 1 189 ? 5.061 9.642 -8.043 1.00 45.47 189 THR A CA 1
ATOM 1587 C C . THR A 1 189 ? 5.920 8.629 -7.265 1.00 45.47 189 THR A C 1
ATOM 1589 O O . THR A 1 189 ? 6.674 8.974 -6.359 1.00 45.47 189 THR A O 1
ATOM 1592 N N . VAL A 1 190 ? 5.693 7.348 -7.537 1.00 45.84 190 VAL A N 1
ATOM 1593 C CA . VAL A 1 190 ? 6.546 6.256 -7.053 1.00 45.84 190 VAL A CA 1
ATOM 1594 C C . VAL A 1 190 ? 7.790 6.210 -7.938 1.00 45.84 190 VAL A C 1
ATOM 1596 O O . VAL A 1 190 ? 7.601 6.406 -9.162 1.00 45.84 190 VAL A O 1
#

Mean predicted aligned error: 11.36 Å

Solvent-accessible surface area (backbone atoms only — not comparable to full-atom values): 10736 Å² total; per-residue (Å²): 98,74,48,76,48,78,50,98,89,41,81,32,59,33,39,47,42,77,30,91,82,43,90,54,78,45,79,44,77,45,51,59,52,43,31,43,34,42,32,19,69,91,53,61,67,68,63,54,47,52,55,46,63,77,42,39,71,60,51,47,50,51,42,49,48,39,55,49,44,59,72,44,56,70,57,78,80,49,72,64,56,48,67,68,39,33,65,59,36,48,53,56,49,51,54,50,46,61,62,54,38,71,76,69,69,73,77,68,72,48,80,46,71,41,91,58,78,50,33,59,45,48,55,47,95,79,28,33,40,37,34,25,36,69,49,62,54,41,44,67,73,57,42,51,48,51,52,46,51,42,54,38,34,66,79,32,86,52,92,44,76,67,32,53,50,57,39,38,73,81,38,74,63,45,70,61,51,54,58,53,46,63,73,48,58,47,31,80,61,116